Protein AF-A0A090HW85-F1 (afdb_monomer_lite)

Structure (mmCIF, N/CA/C/O backbone):
data_AF-A0A090HW85-F1
#
_entry.id   AF-A0A090HW85-F1
#
loop_
_atom_site.group_PDB
_atom_site.id
_atom_site.type_symbol
_atom_site.label_atom_id
_atom_site.label_alt_id
_atom_site.label_comp_id
_atom_site.label_asym_id
_atom_site.label_entity_id
_atom_site.label_seq_id
_atom_site.pdbx_PDB_ins_code
_atom_site.Cartn_x
_atom_site.Cartn_y
_atom_site.Cartn_z
_atom_site.occupancy
_atom_site.B_iso_or_equiv
_atom_site.auth_seq_id
_atom_site.auth_comp_id
_atom_site.auth_asym_id
_atom_site.auth_atom_id
_atom_site.pdbx_PDB_model_num
ATOM 1 N N . MET A 1 1 ? -65.182 -4.606 -2.027 1.00 46.03 1 MET A N 1
ATOM 2 C CA . MET A 1 1 ? -63.987 -3.848 -1.586 1.00 46.03 1 MET A CA 1
ATOM 3 C C . MET A 1 1 ? -62.752 -4.692 -1.851 1.00 46.03 1 MET A C 1
ATOM 5 O O . MET A 1 1 ? -62.601 -5.762 -1.275 1.00 46.03 1 MET A O 1
ATOM 9 N N . ASN A 1 2 ? -61.968 -4.262 -2.838 1.00 41.69 2 ASN A N 1
ATOM 10 C CA . ASN A 1 2 ? -61.019 -5.075 -3.596 1.00 41.69 2 ASN A CA 1
ATOM 11 C C . ASN A 1 2 ? -59.760 -5.447 -2.801 1.00 41.69 2 ASN A C 1
ATOM 13 O O . ASN A 1 2 ? -58.923 -4.592 -2.515 1.00 41.69 2 ASN A O 1
ATOM 17 N N . LYS A 1 3 ? -59.580 -6.754 -2.561 1.00 43.16 3 LYS A N 1
ATOM 18 C CA . LYS A 1 3 ? -58.347 -7.381 -2.037 1.00 43.16 3 LYS A CA 1
ATOM 19 C C . LYS A 1 3 ? -57.102 -7.122 -2.905 1.00 43.16 3 LYS A C 1
ATOM 21 O O . LYS A 1 3 ? -55.990 -7.359 -2.454 1.00 43.16 3 LYS A O 1
ATOM 26 N N . TYR A 1 4 ? -57.277 -6.582 -4.109 1.00 48.94 4 TYR A N 1
ATOM 27 C CA . TYR A 1 4 ? -56.202 -6.312 -5.063 1.00 48.94 4 TYR A CA 1
ATOM 28 C C . TYR A 1 4 ? -55.457 -4.988 -4.832 1.00 48.94 4 TYR A C 1
ATOM 30 O O . TYR A 1 4 ? -54.348 -4.832 -5.326 1.00 48.94 4 TYR A O 1
ATOM 38 N N . VAL A 1 5 ? -55.996 -4.053 -4.037 1.00 45.88 5 VAL A N 1
ATOM 39 C CA . VAL A 1 5 ? -55.328 -2.752 -3.797 1.00 45.88 5 VAL A CA 1
ATOM 40 C C . VAL A 1 5 ? -54.184 -2.864 -2.774 1.00 45.88 5 VAL A C 1
ATOM 42 O O . VAL A 1 5 ? -53.262 -2.058 -2.789 1.00 45.88 5 VAL A O 1
ATOM 45 N N . ARG A 1 6 ? -54.172 -3.899 -1.920 1.00 44.41 6 ARG A N 1
ATOM 46 C CA . ARG A 1 6 ? -53.092 -4.108 -0.931 1.00 44.41 6 ARG A CA 1
ATOM 47 C C . ARG A 1 6 ? -51.854 -4.827 -1.476 1.00 44.41 6 ARG A C 1
ATOM 49 O O . ARG A 1 6 ? -50.808 -4.764 -0.840 1.00 44.41 6 ARG A O 1
ATOM 56 N N . ILE A 1 7 ? -51.953 -5.473 -2.638 1.00 47.09 7 ILE A N 1
ATOM 57 C CA . ILE A 1 7 ? -50.837 -6.223 -3.239 1.00 47.09 7 ILE A CA 1
ATOM 58 C C . ILE A 1 7 ? -49.960 -5.309 -4.113 1.00 47.09 7 ILE A C 1
ATOM 60 O O . ILE A 1 7 ? -48.776 -5.573 -4.289 1.00 47.09 7 ILE A O 1
ATOM 64 N N . LEU A 1 8 ? -50.488 -4.173 -4.587 1.00 41.97 8 LEU A N 1
ATOM 65 C CA . LEU A 1 8 ? -49.703 -3.232 -5.395 1.00 41.97 8 LEU A CA 1
ATOM 66 C C . LEU A 1 8 ? -48.737 -2.358 -4.573 1.00 41.97 8 LEU A C 1
ATOM 68 O O . LEU A 1 8 ? -47.772 -1.844 -5.125 1.00 41.97 8 LEU A O 1
ATOM 72 N N . LEU A 1 9 ? -48.958 -2.204 -3.261 1.00 42.06 9 LEU A N 1
ATOM 73 C CA . LEU A 1 9 ? -48.083 -1.395 -2.399 1.00 42.06 9 LEU A CA 1
ATOM 74 C C . LEU A 1 9 ? -46.886 -2.180 -1.835 1.00 42.06 9 LEU A C 1
ATOM 76 O O . LEU A 1 9 ? -45.947 -1.584 -1.321 1.00 42.06 9 LEU A O 1
ATOM 80 N N . SER A 1 10 ? -46.906 -3.512 -1.931 1.00 41.62 10 SER A N 1
ATOM 81 C CA . SER A 1 10 ? -45.851 -4.388 -1.400 1.00 41.62 10 SER A CA 1
ATOM 82 C C . SER A 1 10 ? -44.761 -4.723 -2.425 1.00 41.62 10 SER A C 1
ATOM 84 O O . SER A 1 10 ? -43.694 -5.179 -2.033 1.00 41.62 10 SER A O 1
ATOM 86 N N . PHE A 1 11 ? -44.979 -4.445 -3.715 1.00 38.44 11 PHE A N 1
ATOM 87 C CA . PHE A 1 11 ? -43.969 -4.661 -4.761 1.00 38.44 11 PHE A CA 1
ATOM 88 C C . PHE A 1 11 ? -43.069 -3.447 -5.034 1.00 38.44 11 PHE A C 1
ATOM 90 O O . PHE A 1 11 ? -42.016 -3.604 -5.639 1.00 38.44 11 PHE A O 1
ATOM 97 N N . VAL A 1 12 ? -43.427 -2.250 -4.554 1.00 42.62 12 VAL A N 1
ATOM 98 C CA . VAL A 1 12 ? -42.608 -1.033 -4.748 1.00 42.62 12 VAL A CA 1
ATOM 99 C C . VAL A 1 12 ? -41.553 -0.854 -3.643 1.00 42.62 12 VAL A C 1
ATOM 101 O O . VAL A 1 12 ? -40.601 -0.104 -3.815 1.00 42.62 12 VAL A O 1
ATOM 104 N N . VAL A 1 13 ? -41.650 -1.592 -2.532 1.00 45.84 13 VAL A N 1
ATOM 105 C CA . VAL A 1 13 ? -40.656 -1.537 -1.438 1.00 45.84 13 VAL A CA 1
ATOM 106 C C . VAL A 1 13 ? -39.530 -2.571 -1.614 1.00 45.84 13 VAL A C 1
ATOM 108 O O . VAL A 1 13 ? -38.493 -2.470 -0.968 1.00 45.84 13 VAL A O 1
ATOM 111 N N . LEU A 1 14 ? -39.669 -3.529 -2.537 1.00 37.88 14 LEU A N 1
ATOM 112 C CA . LEU A 1 14 ? -38.695 -4.610 -2.748 1.00 37.88 14 LEU A CA 1
ATOM 113 C C . LEU A 1 14 ? -37.804 -4.401 -3.988 1.00 37.88 14 LEU A C 1
ATOM 115 O O . LEU A 1 14 ? -37.456 -5.359 -4.670 1.00 37.88 14 LEU A O 1
ATOM 119 N N . LEU A 1 15 ? -37.465 -3.150 -4.312 1.00 43.91 15 LEU A N 1
ATOM 120 C CA . LEU A 1 15 ? -36.643 -2.816 -5.488 1.00 43.91 15 LEU A CA 1
ATOM 121 C C . LEU A 1 15 ? -35.502 -1.820 -5.210 1.00 43.91 15 LEU A C 1
ATOM 123 O O . LEU A 1 15 ? -34.896 -1.325 -6.151 1.00 43.91 15 LEU A O 1
ATOM 127 N N . VAL A 1 16 ? -35.151 -1.557 -3.941 1.00 47.34 16 VAL A N 1
ATOM 128 C CA . VAL A 1 16 ? -34.037 -0.639 -3.586 1.00 47.34 16 VAL A CA 1
ATOM 129 C C . VAL A 1 16 ? -32.982 -1.284 -2.677 1.00 47.34 16 VAL A C 1
ATOM 131 O O . VAL A 1 16 ? -32.270 -0.603 -1.955 1.00 47.34 16 VAL A O 1
ATOM 134 N N . LEU A 1 17 ? -32.848 -2.609 -2.702 1.00 44.12 17 LEU A N 1
ATOM 135 C CA . LEU A 1 17 ? -31.721 -3.304 -2.064 1.00 44.12 17 LEU A CA 1
ATOM 136 C C . LEU A 1 17 ? -31.232 -4.448 -2.950 1.00 44.12 17 LEU A C 1
ATOM 138 O O . LEU A 1 17 ? -30.979 -5.553 -2.481 1.00 44.12 17 LEU A O 1
ATOM 142 N N . LEU A 1 18 ? -31.091 -4.194 -4.252 1.00 41.19 18 LEU A N 1
ATOM 143 C CA . LEU A 1 18 ? -30.027 -4.899 -4.950 1.00 41.19 18 LEU A CA 1
ATOM 144 C C . LEU A 1 18 ? -28.742 -4.357 -4.316 1.00 41.19 18 LEU A C 1
ATOM 146 O O . LEU A 1 18 ? -28.517 -3.147 -4.428 1.00 41.19 18 LEU A O 1
ATOM 150 N N . PRO A 1 19 ? -27.921 -5.163 -3.611 1.00 42.50 19 PRO A N 1
ATOM 151 C CA . PRO A 1 19 ? -26.539 -4.770 -3.453 1.00 42.50 19 PRO A CA 1
ATOM 152 C C . PRO A 1 19 ? -26.067 -4.559 -4.884 1.00 42.50 19 PRO A C 1
ATOM 154 O O . PRO A 1 19 ? -26.042 -5.499 -5.680 1.00 42.50 19 PRO A O 1
ATOM 157 N N . ASN A 1 20 ? -25.792 -3.307 -5.248 1.00 39.78 20 ASN A N 1
ATOM 158 C CA . ASN A 1 20 ? -24.888 -3.072 -6.346 1.00 39.78 20 ASN A CA 1
ATOM 159 C C . ASN A 1 20 ? -23.6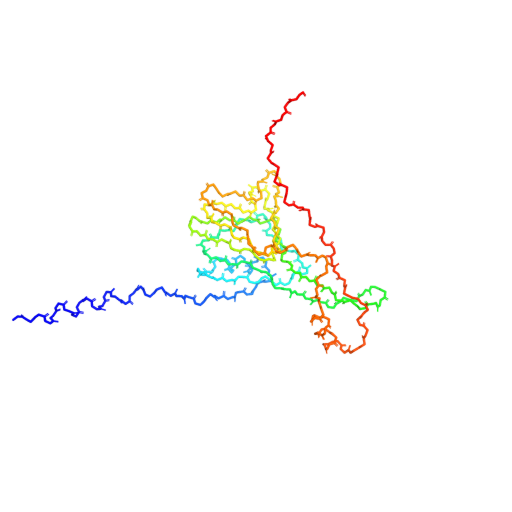49 -3.856 -5.926 1.00 39.78 20 ASN A C 1
ATOM 161 O O . ASN A 1 20 ? -22.878 -3.402 -5.084 1.00 39.78 20 ASN A O 1
ATOM 165 N N . ALA A 1 21 ? -23.478 -5.054 -6.482 1.00 45.94 21 ALA A N 1
ATOM 166 C CA . ALA A 1 21 ? -22.161 -5.529 -6.819 1.00 45.94 21 ALA A CA 1
ATOM 167 C C . ALA A 1 21 ? -21.653 -4.474 -7.802 1.00 45.94 21 ALA A C 1
ATOM 169 O O . ALA A 1 21 ? -21.791 -4.608 -9.017 1.00 45.94 21 ALA A O 1
ATOM 170 N N . ALA A 1 22 ? -21.232 -3.331 -7.252 1.00 54.69 22 ALA A N 1
ATOM 171 C CA . ALA A 1 22 ? -20.434 -2.370 -7.958 1.00 54.69 22 ALA A CA 1
ATOM 172 C C . ALA A 1 22 ? -19.303 -3.225 -8.507 1.00 54.69 22 ALA A C 1
ATOM 174 O O . ALA A 1 22 ? -18.638 -3.935 -7.751 1.00 54.69 22 ALA A O 1
ATOM 175 N N . ASN A 1 23 ? -19.209 -3.297 -9.833 1.00 63.72 23 ASN A N 1
ATOM 176 C CA . ASN A 1 23 ? -18.064 -3.938 -10.445 1.00 63.72 23 ASN A CA 1
ATOM 177 C C . ASN A 1 23 ? -16.854 -3.213 -9.871 1.00 63.72 23 ASN A C 1
ATOM 179 O O . ASN A 1 23 ? -16.714 -2.017 -10.122 1.00 63.72 23 ASN A O 1
ATOM 183 N N . ALA A 1 24 ? -16.073 -3.919 -9.055 1.00 82.62 24 ALA A N 1
ATOM 184 C CA . ALA A 1 24 ? -14.865 -3.391 -8.453 1.00 82.62 24 ALA A CA 1
ATOM 185 C C . ALA A 1 24 ? -14.026 -2.747 -9.557 1.00 82.62 24 ALA A C 1
ATOM 187 O O . ALA A 1 24 ? -13.612 -3.422 -10.508 1.00 82.62 24 ALA A O 1
ATOM 188 N N . ALA A 1 25 ? -13.846 -1.434 -9.474 1.00 92.06 25 ALA A N 1
ATOM 189 C CA . ALA A 1 25 ? -13.042 -0.701 -10.429 1.00 92.06 25 ALA A CA 1
ATOM 190 C C . ALA A 1 25 ? -11.560 -0.929 -10.123 1.00 92.06 25 ALA A C 1
ATOM 192 O O . ALA A 1 25 ? -11.164 -1.139 -8.975 1.00 92.06 25 ALA A O 1
ATOM 193 N N . ILE A 1 26 ? -10.734 -0.880 -11.168 1.00 95.12 26 ILE A N 1
ATOM 194 C CA . ILE A 1 26 ? -9.279 -0.858 -11.029 1.00 95.12 26 ILE A CA 1
ATOM 195 C C . ILE A 1 26 ? -8.804 0.545 -11.398 1.00 95.12 26 ILE A C 1
ATOM 197 O O . ILE A 1 26 ? -8.980 0.983 -12.535 1.00 95.12 26 ILE A O 1
ATOM 201 N N . TYR A 1 27 ? -8.204 1.233 -10.432 1.00 95.88 27 TYR A N 1
ATOM 202 C CA . TYR A 1 27 ? -7.565 2.531 -10.607 1.00 95.88 27 TYR A CA 1
ATOM 203 C C . TYR A 1 27 ? -6.066 2.336 -10.755 1.00 95.88 27 TYR A C 1
ATOM 205 O O . TYR A 1 27 ? -5.432 1.710 -9.912 1.00 95.88 27 TYR A O 1
ATOM 213 N N . GLU A 1 28 ? -5.496 2.891 -11.813 1.00 97.12 28 GLU A N 1
ATOM 214 C CA . GLU A 1 28 ? -4.052 2.914 -12.024 1.00 97.12 28 GLU A CA 1
ATOM 215 C C . GLU A 1 28 ? -3.492 4.221 -11.447 1.00 97.12 28 GLU A C 1
ATOM 217 O O . GLU A 1 28 ? -3.987 5.299 -11.783 1.00 97.12 28 GLU A O 1
ATOM 222 N N . ALA A 1 29 ? -2.487 4.138 -10.573 1.00 97.00 29 ALA A N 1
ATOM 223 C CA . ALA A 1 29 ? -1.904 5.304 -9.905 1.00 97.00 29 ALA A CA 1
ATOM 224 C C . ALA A 1 29 ? -0.375 5.213 -9.844 1.00 97.00 29 ALA A C 1
ATOM 226 O O . ALA A 1 29 ? 0.186 4.210 -9.411 1.00 97.00 29 ALA A O 1
ATOM 227 N N . SER A 1 30 ? 0.320 6.269 -10.256 1.00 95.44 30 SER A N 1
ATOM 228 C CA . SER A 1 30 ? 1.786 6.306 -10.370 1.00 95.44 30 SER A CA 1
ATOM 229 C C . SER A 1 30 ? 2.454 7.283 -9.395 1.00 95.44 30 SER A C 1
ATOM 231 O O . SER A 1 30 ? 3.620 7.097 -9.023 1.00 95.44 30 SER A O 1
ATOM 233 N N . SER A 1 31 ? 1.709 8.296 -8.940 1.00 97.19 31 SER A N 1
ATOM 234 C CA . SER A 1 31 ? 2.168 9.325 -8.002 1.00 97.19 31 SER A CA 1
ATOM 235 C C . SER A 1 31 ? 1.468 9.245 -6.643 1.00 97.19 31 SER A C 1
ATOM 237 O O . SER A 1 31 ? 0.413 8.634 -6.492 1.00 97.19 31 SER A O 1
ATOM 239 N N . THR A 1 32 ? 2.044 9.892 -5.629 1.00 97.56 32 THR A N 1
ATOM 240 C CA . THR A 1 32 ? 1.460 9.955 -4.279 1.00 97.56 32 THR A CA 1
ATOM 241 C C . THR A 1 32 ? 0.085 10.611 -4.267 1.00 97.56 32 THR A C 1
ATOM 243 O O . THR A 1 32 ? -0.783 10.177 -3.514 1.00 97.56 32 THR A O 1
ATOM 246 N N . ASP A 1 33 ? -0.120 11.632 -5.097 1.00 97.19 33 ASP A N 1
ATOM 247 C CA . ASP A 1 33 ? -1.380 12.374 -5.160 1.00 97.19 33 ASP A CA 1
ATOM 248 C C . ASP A 1 33 ? -2.459 11.561 -5.875 1.00 97.19 33 ASP A C 1
ATOM 250 O O . ASP A 1 33 ? -3.593 11.512 -5.407 1.00 97.19 33 ASP A O 1
ATOM 254 N N . GLU A 1 34 ? -2.096 10.837 -6.939 1.00 97.81 34 GLU A N 1
ATOM 255 C CA . GLU A 1 34 ? -2.995 9.881 -7.595 1.00 97.81 34 GLU A CA 1
ATOM 256 C C . GLU A 1 34 ? -3.396 8.747 -6.650 1.00 97.81 34 GLU A C 1
ATOM 258 O O . GLU A 1 34 ? -4.568 8.385 -6.600 1.00 97.81 34 GLU A O 1
ATOM 263 N N . ILE A 1 35 ? -2.453 8.214 -5.863 1.00 98.12 35 ILE A N 1
ATOM 264 C CA . ILE A 1 35 ? -2.745 7.163 -4.879 1.00 98.12 35 ILE A CA 1
ATOM 265 C C . ILE A 1 35 ? -3.706 7.690 -3.807 1.00 98.12 35 ILE A C 1
ATOM 267 O O . ILE A 1 35 ? -4.711 7.041 -3.523 1.00 98.12 35 ILE A O 1
ATOM 271 N N . LYS A 1 36 ? -3.438 8.873 -3.232 1.00 97.62 36 LYS A N 1
ATOM 272 C CA . LYS A 1 36 ? -4.328 9.502 -2.239 1.00 97.62 36 LYS A CA 1
ATOM 273 C C . LYS A 1 36 ? -5.726 9.716 -2.815 1.00 97.62 36 LYS A C 1
ATOM 275 O O . LYS A 1 36 ? -6.701 9.258 -2.228 1.00 97.62 36 LYS A O 1
ATOM 280 N N . ALA A 1 37 ? -5.811 10.330 -3.994 1.00 96.81 37 ALA A N 1
ATOM 281 C CA . ALA A 1 37 ? -7.080 10.596 -4.656 1.00 96.81 37 ALA A CA 1
ATOM 282 C C . ALA A 1 37 ? -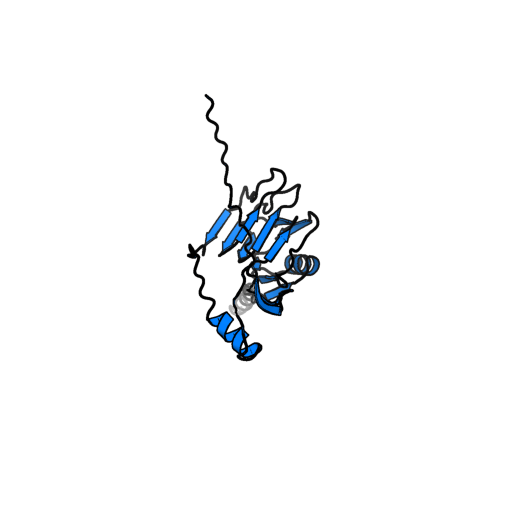7.840 9.303 -4.993 1.00 96.81 37 ALA A C 1
ATOM 284 O O . ALA A 1 37 ? -9.060 9.259 -4.843 1.00 96.81 37 ALA A O 1
ATOM 285 N N . ALA A 1 38 ? -7.151 8.242 -5.419 1.00 97.31 38 ALA A N 1
ATOM 286 C CA . ALA A 1 38 ? -7.779 6.952 -5.691 1.00 97.31 38 ALA A CA 1
ATOM 287 C C . ALA A 1 38 ? -8.359 6.323 -4.415 1.00 97.31 38 ALA A C 1
ATOM 289 O O . ALA A 1 38 ? -9.483 5.832 -4.446 1.00 97.31 38 ALA A O 1
ATOM 290 N N . ILE A 1 39 ? -7.645 6.394 -3.284 1.00 97.31 39 ILE A N 1
ATOM 291 C CA . ILE A 1 39 ? -8.140 5.896 -1.988 1.00 97.31 39 ILE A CA 1
ATOM 292 C C . ILE A 1 39 ? -9.354 6.704 -1.515 1.00 97.31 39 ILE A C 1
ATOM 294 O O . ILE A 1 39 ? -10.346 6.124 -1.076 1.00 97.31 39 ILE A O 1
ATOM 298 N N . GLU A 1 40 ? -9.296 8.032 -1.625 1.00 95.69 40 GLU A N 1
ATOM 299 C CA . GLU A 1 40 ? -10.375 8.929 -1.194 1.00 95.69 40 GLU A CA 1
ATOM 300 C C . GLU A 1 40 ? -11.666 8.733 -2.000 1.00 95.69 40 GLU A C 1
ATOM 302 O O . GLU A 1 40 ? -12.762 8.796 -1.440 1.00 95.69 40 GLU A O 1
ATOM 307 N N . ASN A 1 41 ? -11.545 8.479 -3.307 1.00 94.88 41 ASN A N 1
ATOM 308 C CA . ASN A 1 41 ? -12.687 8.351 -4.216 1.00 94.88 41 ASN A CA 1
ATOM 309 C C . ASN A 1 41 ? -13.171 6.903 -4.417 1.00 94.88 41 ASN A C 1
ATOM 311 O O . ASN A 1 41 ? -14.180 6.691 -5.099 1.00 94.88 41 ASN A O 1
ATOM 315 N N . ALA A 1 42 ? -12.481 5.921 -3.832 1.00 95.19 42 ALA A N 1
ATOM 316 C CA . ALA A 1 42 ? -12.812 4.510 -3.968 1.00 95.19 42 ALA A CA 1
ATOM 317 C C . ALA A 1 42 ? -14.234 4.183 -3.475 1.00 95.19 42 ALA A C 1
ATOM 319 O O . ALA A 1 42 ? -14.785 4.788 -2.545 1.00 95.19 42 ALA A O 1
ATOM 320 N N . GLN A 1 43 ? -14.822 3.169 -4.093 1.00 95.62 43 GLN A N 1
ATOM 321 C CA . GLN A 1 43 ? -16.000 2.450 -3.631 1.00 95.62 43 GLN A CA 1
ATOM 322 C C . GLN A 1 43 ? -15.590 1.139 -2.950 1.00 95.62 43 GLN A C 1
ATOM 324 O O . GLN A 1 43 ? -14.453 0.678 -3.050 1.00 95.62 43 GLN A O 1
ATOM 329 N N . ASP A 1 44 ? -16.522 0.539 -2.205 1.00 95.75 44 ASP A N 1
ATOM 330 C CA . ASP A 1 44 ? -16.277 -0.770 -1.598 1.00 95.75 44 ASP A CA 1
ATOM 331 C C . ASP A 1 44 ? -16.050 -1.820 -2.706 1.00 95.75 44 ASP A C 1
ATOM 333 O O . ASP A 1 44 ? -16.885 -1.993 -3.592 1.00 95.75 44 ASP A O 1
ATOM 337 N N . GLY A 1 45 ? -14.932 -2.539 -2.613 1.00 94.94 45 GLY A N 1
ATOM 338 C CA . GLY A 1 45 ? -14.479 -3.559 -3.557 1.00 94.94 45 GLY A CA 1
ATOM 339 C C . GLY A 1 45 ? -13.368 -3.093 -4.500 1.00 94.94 45 GLY A C 1
ATOM 340 O O . GLY A 1 45 ? -12.715 -3.941 -5.104 1.00 94.94 45 GLY A O 1
ATOM 341 N N . ASP A 1 46 ? -13.120 -1.788 -4.612 1.00 97.25 46 ASP A N 1
ATOM 342 C CA . ASP A 1 46 ? -12.196 -1.252 -5.610 1.00 97.25 46 ASP A CA 1
ATOM 343 C C . ASP A 1 46 ? -10.731 -1.634 -5.361 1.00 97.25 46 ASP A C 1
ATOM 345 O O . ASP A 1 46 ? -10.287 -1.897 -4.239 1.00 97.25 46 ASP A O 1
ATOM 349 N N . THR A 1 47 ? -9.964 -1.656 -6.450 1.00 97.81 47 THR A N 1
ATOM 350 C CA . THR A 1 47 ? -8.533 -1.957 -6.458 1.00 97.81 47 THR A CA 1
ATOM 351 C C . THR A 1 47 ? -7.738 -0.768 -6.972 1.00 97.81 47 THR A C 1
ATOM 353 O O . THR A 1 47 ? -8.057 -0.182 -8.001 1.00 97.81 47 THR A O 1
ATOM 356 N N . ILE A 1 48 ? -6.650 -0.453 -6.287 1.00 98.19 48 ILE A N 1
ATOM 357 C CA . ILE A 1 48 ? -5.686 0.573 -6.657 1.00 98.19 48 ILE A CA 1
ATOM 358 C C . ILE A 1 48 ? -4.405 -0.152 -7.039 1.00 98.19 48 ILE A C 1
ATOM 360 O O . ILE A 1 48 ? -3.749 -0.766 -6.199 1.00 98.19 48 ILE A O 1
ATOM 364 N N . ASN A 1 49 ? -4.081 -0.116 -8.323 1.00 97.81 49 ASN A N 1
ATOM 365 C CA . ASN A 1 49 ? -2.888 -0.710 -8.889 1.00 97.81 49 ASN A CA 1
ATOM 366 C C . ASN A 1 49 ? -1.802 0.358 -9.012 1.00 97.81 49 ASN A C 1
ATOM 368 O O . ASN A 1 49 ? -1.943 1.339 -9.746 1.00 97.81 49 ASN A O 1
ATOM 372 N N . ILE A 1 50 ? -0.732 0.190 -8.246 1.00 97.88 50 ILE A N 1
ATOM 373 C CA . ILE A 1 50 ? 0.366 1.142 -8.203 1.00 97.88 50 ILE A CA 1
ATOM 374 C C . ILE A 1 50 ? 1.323 0.865 -9.360 1.00 97.88 50 ILE A C 1
ATOM 376 O O . ILE A 1 50 ? 1.763 -0.265 -9.563 1.00 97.88 50 ILE A O 1
ATOM 380 N N . ARG A 1 51 ? 1.676 1.930 -10.080 1.00 96.31 51 ARG A N 1
ATOM 381 C CA . ARG A 1 51 ? 2.592 1.934 -11.223 1.00 96.31 51 ARG A CA 1
ATOM 382 C C . ARG A 1 51 ? 3.886 2.692 -10.940 1.00 96.31 51 ARG A C 1
ATOM 384 O O . ARG A 1 51 ? 4.017 3.420 -9.948 1.00 96.31 51 ARG A O 1
ATOM 391 N N . GLY A 1 52 ? 4.857 2.535 -11.834 1.00 93.19 52 GLY A N 1
ATOM 392 C CA . GLY A 1 52 ? 6.152 3.213 -11.761 1.00 93.19 52 GLY A CA 1
ATOM 393 C C . GLY A 1 52 ? 6.979 2.716 -10.578 1.00 93.19 52 GLY A C 1
ATOM 394 O O . GLY A 1 52 ? 7.442 3.506 -9.753 1.00 93.19 52 GLY A O 1
ATOM 395 N N . LEU A 1 53 ? 7.114 1.399 -10.441 1.00 90.94 53 LEU A N 1
ATOM 396 C CA . LEU A 1 53 ? 7.683 0.726 -9.263 1.00 90.94 53 LEU A CA 1
ATOM 397 C C . LEU A 1 53 ? 9.195 0.973 -9.076 1.00 90.94 53 LEU A C 1
ATOM 399 O O . LEU A 1 53 ? 9.756 0.765 -7.990 1.00 90.94 53 LEU A O 1
ATOM 403 N N . ASN A 1 54 ? 9.856 1.476 -10.120 1.00 86.12 54 ASN A N 1
ATOM 404 C CA . ASN A 1 54 ? 11.276 1.822 -10.114 1.00 86.12 54 ASN A CA 1
ATOM 405 C C . ASN A 1 54 ? 11.642 2.888 -9.061 1.00 86.12 54 ASN A C 1
ATOM 407 O O . ASN A 1 54 ? 12.759 2.879 -8.532 1.00 86.12 54 ASN A O 1
ATOM 411 N N . THR A 1 55 ? 10.679 3.723 -8.659 1.00 88.50 55 THR A N 1
ATOM 412 C CA . THR A 1 55 ? 10.887 4.844 -7.736 1.00 88.50 55 THR A CA 1
ATOM 413 C C . THR A 1 55 ? 9.990 4.717 -6.499 1.00 88.50 55 THR A C 1
ATOM 415 O O . THR A 1 55 ? 8.770 4.585 -6.65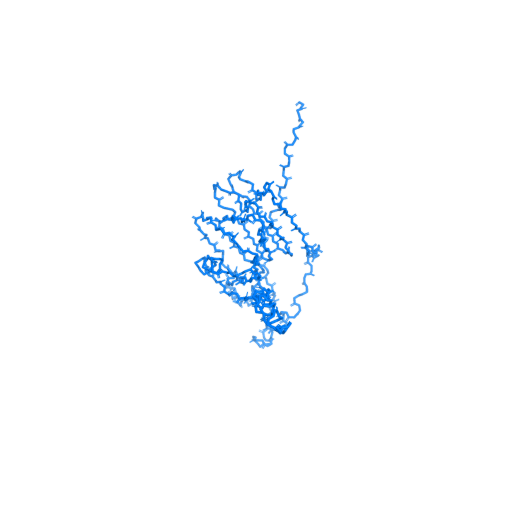3 1.00 88.50 55 THR A O 1
ATOM 418 N N . PRO A 1 56 ? 10.545 4.774 -5.269 1.00 92.44 56 PRO A N 1
ATOM 419 C CA . PRO A 1 56 ? 9.748 4.867 -4.045 1.00 92.44 56 PRO A CA 1
ATOM 420 C C . PRO A 1 56 ? 8.848 6.108 -4.042 1.00 92.44 56 PRO A C 1
ATOM 422 O O . PRO A 1 56 ? 9.254 7.171 -4.509 1.00 92.44 56 PRO A O 1
ATOM 425 N N . LYS A 1 57 ? 7.641 5.979 -3.491 1.00 96.44 57 LYS A N 1
ATOM 426 C CA . LYS A 1 57 ? 6.665 7.067 -3.369 1.00 96.44 57 LYS A CA 1
ATOM 427 C C . LYS A 1 57 ? 6.692 7.588 -1.934 1.00 96.44 57 LYS A C 1
ATOM 429 O O . LYS A 1 57 ? 6.365 6.839 -1.018 1.00 96.44 57 LYS A O 1
ATOM 434 N N . ASP A 1 58 ? 7.109 8.836 -1.734 1.00 96.6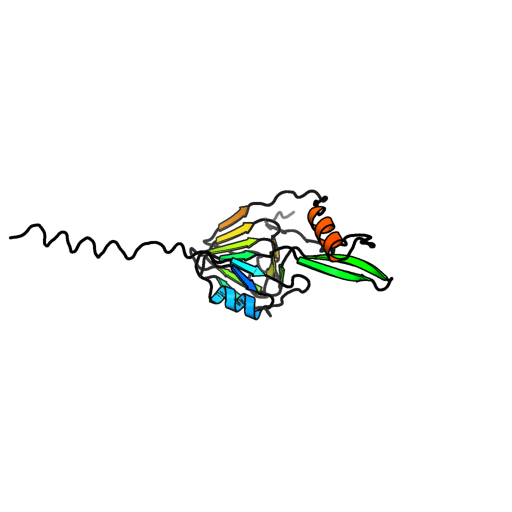2 58 ASP A N 1
ATOM 435 C CA . ASP A 1 58 ? 7.223 9.458 -0.408 1.00 96.62 58 ASP A CA 1
ATOM 436 C C . ASP A 1 58 ? 6.021 10.358 -0.116 1.00 96.62 58 ASP A C 1
ATOM 438 O O . ASP A 1 58 ? 5.798 11.357 -0.795 1.00 96.62 58 ASP A O 1
ATOM 442 N N . PHE A 1 59 ? 5.252 10.007 0.910 1.00 96.88 59 PHE A N 1
ATOM 443 C CA . PHE A 1 59 ? 4.012 10.689 1.264 1.00 96.88 59 PHE A CA 1
ATOM 444 C C . PHE A 1 59 ? 4.201 11.841 2.258 1.00 96.88 59 PHE A C 1
ATOM 446 O O . PHE A 1 59 ? 3.215 12.508 2.582 1.00 96.88 59 PHE A O 1
ATOM 453 N N . GLY A 1 60 ? 5.425 12.095 2.736 1.00 94.56 60 GLY A N 1
ATOM 454 C CA . GLY A 1 60 ? 5.715 13.227 3.618 1.00 94.56 60 GLY A CA 1
ATOM 455 C C . GLY A 1 60 ? 5.053 13.131 4.997 1.00 94.56 60 GLY A C 1
ATOM 456 O O . GLY A 1 60 ? 4.550 14.131 5.501 1.00 94.56 60 GLY A O 1
ATOM 457 N N . ASN A 1 61 ? 5.044 11.940 5.604 1.00 93.38 61 ASN A N 1
ATOM 458 C CA . ASN A 1 61 ? 4.382 11.629 6.881 1.00 93.38 61 ASN A CA 1
ATOM 459 C C . ASN A 1 61 ? 2.848 11.782 6.838 1.00 93.38 61 ASN A C 1
ATOM 461 O O . ASN A 1 61 ? 2.230 12.182 7.825 1.00 93.38 61 ASN A O 1
ATOM 465 N N . ALA A 1 62 ? 2.222 11.462 5.701 1.00 95.25 62 ALA A N 1
ATOM 466 C CA . ALA A 1 62 ? 0.768 11.518 5.573 1.00 95.25 62 ALA A CA 1
ATOM 467 C C . ALA A 1 62 ? 0.073 10.382 6.338 1.00 95.25 62 ALA A C 1
ATOM 469 O O . ALA A 1 62 ? 0.553 9.248 6.377 1.00 95.25 62 ALA A O 1
ATOM 470 N N . VAL A 1 63 ? -1.114 10.686 6.858 1.00 97.38 63 VAL A N 1
ATOM 471 C CA . VAL A 1 63 ? -2.085 9.697 7.332 1.00 97.38 63 VAL A CA 1
ATOM 472 C C . VAL A 1 63 ? -3.214 9.635 6.310 1.00 97.38 63 VAL A C 1
ATOM 474 O O . VAL A 1 63 ? -3.804 10.665 5.990 1.00 97.38 63 VAL A O 1
ATOM 477 N N . ILE A 1 64 ? -3.488 8.446 5.780 1.00 97.94 64 ILE A N 1
ATOM 478 C CA . ILE A 1 64 ? -4.530 8.210 4.780 1.00 97.94 64 ILE A CA 1
ATOM 479 C C . ILE A 1 64 ? -5.647 7.392 5.422 1.00 97.94 64 ILE A C 1
ATOM 481 O O . ILE A 1 64 ? -5.427 6.255 5.842 1.00 97.94 64 ILE A O 1
ATOM 485 N N . SER A 1 65 ? -6.851 7.956 5.472 1.00 97.81 65 SER A N 1
ATOM 486 C CA . SER A 1 65 ? -8.024 7.263 6.001 1.00 97.81 65 SER A CA 1
ATOM 487 C C . SER A 1 65 ? -8.608 6.297 4.967 1.00 97.81 65 SER A C 1
ATOM 489 O O . SER A 1 65 ? -9.004 6.690 3.871 1.00 97.81 65 SER A O 1
ATOM 491 N N . VAL A 1 66 ? -8.719 5.026 5.341 1.00 98.06 66 VAL A N 1
ATOM 492 C CA . VAL A 1 66 ? -9.320 3.949 4.550 1.00 98.06 66 VAL A CA 1
ATOM 493 C C . VAL A 1 66 ? -10.736 3.704 5.068 1.00 98.06 66 VAL A C 1
ATOM 495 O O . VAL A 1 66 ? -10.960 3.004 6.055 1.00 98.06 66 VAL A O 1
ATOM 498 N N . SER A 1 67 ? -11.711 4.318 4.397 1.00 97.31 67 SER A N 1
ATOM 499 C CA . SER A 1 67 ? -13.137 4.246 4.760 1.00 97.31 67 SER A CA 1
ATOM 500 C C . SER A 1 67 ? -13.935 3.227 3.936 1.00 97.31 67 SER A C 1
ATOM 502 O O . SER A 1 67 ? -15.161 3.144 4.060 1.00 97.31 67 SER A O 1
ATOM 504 N N . LYS A 1 68 ? -13.251 2.449 3.092 1.00 97.19 68 LYS A N 1
ATOM 505 C CA . LYS A 1 68 ? -13.826 1.464 2.171 1.00 97.19 68 LYS A CA 1
ATOM 506 C C . LYS A 1 68 ? -13.104 0.133 2.292 1.00 97.19 68 LYS A C 1
ATOM 508 O O . LYS A 1 68 ? -11.957 0.083 2.722 1.00 97.19 68 LYS A O 1
ATOM 513 N N . ASN A 1 69 ? -13.779 -0.933 1.885 1.00 97.56 69 ASN A N 1
ATOM 514 C CA . ASN A 1 69 ? -13.126 -2.199 1.590 1.00 97.56 69 ASN A CA 1
ATOM 515 C C . ASN A 1 69 ? -12.366 -2.029 0.276 1.00 97.56 69 ASN A C 1
ATOM 517 O O . ASN A 1 69 ? -13.014 -1.891 -0.755 1.00 97.56 69 ASN A O 1
ATOM 521 N N . LEU A 1 70 ? -11.038 -1.992 0.294 1.00 96.69 70 LEU A N 1
ATOM 522 C CA . LEU A 1 70 ? -10.258 -1.755 -0.923 1.00 96.69 70 LEU A CA 1
ATOM 523 C C . LEU A 1 70 ? -8.974 -2.575 -0.949 1.00 96.69 70 LEU A C 1
ATOM 525 O O . LEU A 1 70 ? -8.443 -2.962 0.095 1.00 96.69 70 LEU A O 1
ATOM 529 N N . THR A 1 71 ? -8.473 -2.810 -2.156 1.00 97.50 71 THR A N 1
ATOM 530 C CA . THR A 1 71 ? -7.188 -3.471 -2.398 1.00 97.50 71 THR A CA 1
ATOM 531 C C . THR A 1 71 ? -6.177 -2.460 -2.909 1.00 97.50 71 THR A C 1
ATOM 533 O O . THR A 1 71 ? -6.461 -1.740 -3.860 1.00 97.50 71 THR A O 1
ATOM 536 N N . ILE A 1 72 ? -4.983 -2.428 -2.329 1.00 97.94 72 ILE A N 1
ATOM 537 C CA . ILE A 1 72 ? -3.822 -1.749 -2.906 1.00 97.94 72 ILE A CA 1
ATOM 538 C C . ILE A 1 72 ? -2.853 -2.830 -3.356 1.00 97.94 72 ILE A C 1
ATOM 540 O O . ILE A 1 72 ? -2.422 -3.660 -2.549 1.00 97.94 72 ILE A O 1
ATOM 544 N N . LYS A 1 73 ? -2.509 -2.818 -4.642 1.00 96.06 73 LYS A N 1
ATOM 545 C CA . LYS A 1 73 ? -1.595 -3.794 -5.219 1.00 96.06 73 LYS A CA 1
ATOM 546 C C . LYS A 1 73 ? -0.539 -3.176 -6.121 1.00 96.06 73 LYS A C 1
ATOM 548 O O . LYS A 1 73 ? -0.675 -2.030 -6.542 1.00 96.06 73 LYS A O 1
ATOM 553 N N . ALA A 1 74 ? 0.471 -3.966 -6.455 1.00 94.19 74 ALA A N 1
ATOM 554 C CA . ALA A 1 74 ? 1.363 -3.700 -7.573 1.00 94.19 74 ALA A CA 1
ATOM 555 C C . ALA A 1 74 ? 1.427 -4.920 -8.496 1.00 94.19 74 ALA A C 1
ATOM 557 O O . ALA A 1 74 ? 1.583 -6.051 -8.038 1.00 94.19 74 ALA A O 1
ATOM 558 N N . ASP A 1 75 ? 1.331 -4.681 -9.801 1.00 90.69 75 ASP A N 1
ATOM 559 C CA . ASP A 1 75 ? 1.648 -5.688 -10.810 1.00 90.69 75 ASP A CA 1
ATOM 560 C C . ASP A 1 75 ? 3.104 -5.518 -11.264 1.00 90.69 75 ASP A C 1
ATOM 562 O O . ASP A 1 75 ? 3.589 -4.397 -11.394 1.00 90.69 75 ASP A O 1
ATOM 566 N N . MET A 1 76 ? 3.793 -6.627 -11.546 1.00 84.81 76 MET A N 1
ATOM 567 C CA . MET A 1 76 ? 5.195 -6.621 -11.978 1.00 84.81 76 MET A CA 1
ATOM 568 C C . MET A 1 76 ? 5.438 -5.680 -13.171 1.00 84.81 76 MET A C 1
ATOM 570 O O . MET A 1 76 ? 4.758 -5.762 -14.196 1.00 84.81 76 MET A O 1
ATOM 574 N N . GLU A 1 77 ? 6.470 -4.847 -13.059 1.00 86.12 77 GLU A N 1
ATOM 575 C CA . GLU A 1 77 ? 6.954 -3.951 -14.110 1.00 86.12 77 GLU A CA 1
ATOM 576 C C . GLU A 1 77 ? 8.392 -4.301 -14.499 1.00 86.12 77 GLU A C 1
ATOM 578 O O . GLU A 1 77 ? 9.153 -4.880 -13.719 1.00 86.12 77 GLU A O 1
ATOM 583 N N . TYR A 1 78 ? 8.785 -3.934 -15.716 1.00 79.62 78 TYR A N 1
ATOM 584 C CA . TYR A 1 78 ? 10.145 -4.120 -16.197 1.00 79.62 78 TYR A CA 1
ATOM 585 C C . TYR A 1 78 ? 10.582 -2.970 -17.099 1.00 79.62 78 TYR A C 1
ATOM 587 O O . TYR A 1 78 ? 9.775 -2.416 -17.844 1.00 79.62 78 TYR A O 1
ATOM 595 N N . GLU A 1 79 ? 11.872 -2.635 -17.061 1.00 79.69 79 GLU A N 1
ATOM 596 C CA . GLU A 1 79 ? 12.457 -1.627 -17.948 1.00 79.69 79 GLU A CA 1
ATOM 597 C C . GLU A 1 79 ? 13.840 -2.056 -18.469 1.00 79.69 79 GLU A C 1
ATOM 599 O O . GLU A 1 79 ? 14.604 -2.722 -17.755 1.00 79.69 79 GLU A O 1
ATOM 604 N N . PRO A 1 80 ? 14.185 -1.709 -19.723 1.00 73.94 80 PRO A N 1
ATOM 605 C CA . PRO A 1 80 ? 15.517 -1.949 -20.252 1.00 73.94 80 PRO A CA 1
ATOM 606 C C . PRO A 1 80 ? 16.540 -1.035 -19.566 1.00 73.94 80 PRO A C 1
ATOM 608 O O . PRO A 1 80 ? 16.352 0.176 -19.461 1.00 73.94 80 PRO A O 1
ATOM 611 N N . TYR A 1 81 ? 17.669 -1.610 -19.162 1.00 74.31 81 TYR A N 1
ATOM 612 C CA . TYR A 1 81 ? 18.786 -0.907 -18.542 1.00 74.31 81 TYR A CA 1
ATOM 613 C C . TYR A 1 81 ? 20.065 -1.130 -19.342 1.00 74.31 81 TYR A C 1
ATOM 615 O O . TYR A 1 81 ? 20.511 -2.262 -19.539 1.00 74.31 81 TYR A O 1
ATOM 623 N N . ASN A 1 82 ? 20.683 -0.038 -19.782 1.00 72.44 82 ASN A N 1
ATOM 624 C CA . ASN A 1 82 ? 22.005 -0.076 -20.393 1.00 72.44 82 ASN A CA 1
ATOM 625 C C . ASN A 1 82 ? 23.037 0.233 -19.315 1.00 72.44 82 ASN A C 1
ATOM 627 O O . ASN A 1 82 ? 23.066 1.345 -18.784 1.00 72.44 82 ASN A O 1
ATOM 631 N N . SER A 1 83 ? 23.897 -0.733 -18.997 1.00 72.50 83 SER A N 1
ATOM 632 C CA . SER A 1 83 ? 24.984 -0.454 -18.068 1.00 72.50 83 SER A CA 1
ATOM 633 C C . SER A 1 83 ? 26.013 0.488 -18.692 1.00 72.50 83 SER A C 1
ATOM 635 O O . SER A 1 83 ? 26.183 0.507 -19.917 1.00 72.50 83 SER A O 1
ATOM 637 N N . PRO A 1 84 ? 26.793 1.199 -17.859 1.00 71.06 84 PRO A N 1
ATOM 638 C CA . PRO A 1 84 ? 27.923 2.004 -18.322 1.00 71.06 84 PRO A CA 1
ATOM 639 C C . PRO A 1 84 ? 28.960 1.218 -19.145 1.00 71.06 84 PRO A C 1
ATOM 641 O O . PRO A 1 84 ? 29.756 1.814 -19.862 1.00 71.06 84 PRO A O 1
ATOM 644 N N . TYR A 1 85 ? 28.943 -0.118 -19.065 1.00 75.50 85 TYR A N 1
ATOM 645 C CA . TYR A 1 85 ? 29.845 -1.025 -19.777 1.00 75.50 85 TYR A CA 1
ATOM 646 C C . TYR A 1 85 ? 29.246 -1.589 -21.081 1.00 75.50 85 TYR A C 1
ATOM 648 O O . TYR A 1 85 ? 29.767 -2.562 -21.625 1.00 75.50 85 TYR A O 1
ATOM 656 N N . GLY A 1 86 ? 28.138 -1.022 -21.576 1.00 71.81 86 GLY A N 1
ATOM 657 C CA . GLY A 1 86 ? 27.510 -1.409 -22.847 1.00 71.81 86 GLY A CA 1
ATOM 658 C C . GLY A 1 86 ? 26.732 -2.728 -22.806 1.00 71.81 86 GLY A C 1
ATOM 659 O O . GLY A 1 86 ? 26.372 -3.264 -23.853 1.00 71.81 86 GLY A O 1
ATOM 660 N N . GLN A 1 87 ? 26.472 -3.270 -21.614 1.00 71.19 87 GLN A N 1
ATOM 661 C CA . GLN A 1 87 ? 25.657 -4.472 -21.445 1.00 71.19 87 GLN A CA 1
ATOM 662 C C . GLN A 1 87 ? 24.183 -4.082 -21.291 1.00 71.19 87 GLN A C 1
ATOM 664 O O . GLN A 1 87 ? 23.862 -3.136 -20.571 1.00 71.19 87 GLN A O 1
ATOM 669 N N . LYS A 1 88 ? 23.295 -4.824 -21.958 1.00 64.94 88 LYS A N 1
ATOM 670 C CA . LYS A 1 88 ? 21.844 -4.651 -21.861 1.00 64.94 88 LYS A CA 1
ATOM 671 C C . LYS A 1 88 ? 21.272 -5.607 -20.821 1.00 64.94 88 LYS A C 1
ATOM 673 O O . LYS A 1 88 ? 21.488 -6.818 -20.909 1.00 64.94 88 LYS A O 1
ATOM 678 N N . PHE A 1 89 ? 20.526 -5.053 -19.881 1.00 70.12 89 PHE A N 1
ATOM 679 C CA . PHE A 1 89 ? 19.816 -5.766 -18.831 1.00 70.12 89 PHE A CA 1
ATOM 680 C C . PHE A 1 89 ? 18.332 -5.423 -18.882 1.00 70.12 89 PHE A C 1
ATOM 682 O O . PHE A 1 89 ? 17.940 -4.395 -19.430 1.00 70.12 89 PHE A O 1
ATOM 689 N N . ILE A 1 90 ? 17.520 -6.264 -18.255 1.00 71.12 90 ILE A N 1
ATOM 690 C CA . ILE A 1 90 ? 16.176 -5.890 -17.820 1.00 71.12 90 ILE A CA 1
ATOM 691 C C . ILE A 1 90 ? 16.233 -5.725 -16.310 1.00 71.12 90 ILE A C 1
ATOM 693 O O . ILE A 1 90 ? 16.710 -6.631 -15.617 1.00 71.12 90 ILE A O 1
ATOM 697 N N . MET A 1 91 ? 15.735 -4.597 -15.818 1.00 74.38 91 MET A N 1
ATOM 698 C CA . MET A 1 91 ? 15.407 -4.439 -14.407 1.00 74.38 91 MET A CA 1
ATOM 699 C C . MET A 1 91 ? 13.949 -4.827 -14.203 1.00 74.38 91 MET A C 1
ATOM 701 O O . MET A 1 91 ? 13.083 -4.383 -14.952 1.00 74.38 91 MET A O 1
ATOM 705 N N . VAL A 1 92 ? 13.698 -5.673 -13.207 1.00 79.31 92 VAL A N 1
ATOM 706 C CA . VAL A 1 92 ? 12.355 -6.134 -12.839 1.00 79.31 92 VAL A CA 1
ATOM 707 C C . VAL A 1 92 ? 11.985 -5.537 -11.491 1.00 79.31 92 VAL A C 1
ATOM 709 O O . VAL A 1 92 ? 12.768 -5.605 -10.539 1.00 79.31 92 VAL A O 1
ATOM 712 N N . TYR A 1 93 ? 10.782 -4.984 -11.413 1.00 84.19 93 TYR A N 1
ATOM 713 C CA . TYR A 1 93 ? 10.204 -4.411 -10.210 1.00 84.19 93 TYR A CA 1
ATOM 714 C C . TYR A 1 93 ? 8.914 -5.142 -9.878 1.00 84.19 93 TYR A C 1
ATOM 716 O O . TYR A 1 93 ? 8.064 -5.341 -10.738 1.00 84.19 93 TYR A O 1
ATOM 724 N N . GLU A 1 94 ? 8.782 -5.561 -8.627 1.00 83.06 94 GLU A N 1
ATOM 725 C CA . GLU A 1 94 ? 7.680 -6.432 -8.214 1.00 83.06 94 GLU A CA 1
ATOM 726 C C . GLU A 1 94 ? 6.814 -5.832 -7.121 1.00 83.06 94 GLU A C 1
ATOM 728 O O . GLU A 1 94 ? 5.662 -6.222 -7.029 1.00 83.06 94 GLU A O 1
ATOM 733 N N . ASP A 1 95 ? 7.348 -4.901 -6.324 1.00 88.81 95 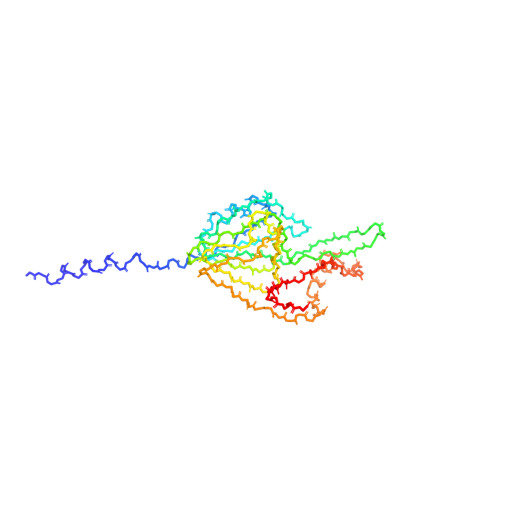ASP A N 1
ATOM 734 C CA . ASP A 1 95 ? 6.605 -4.294 -5.226 1.00 88.81 95 ASP A CA 1
ATOM 735 C C . ASP A 1 95 ? 6.562 -2.772 -5.360 1.00 88.81 95 ASP A C 1
ATOM 737 O O . ASP A 1 95 ? 7.562 -2.121 -5.699 1.00 88.81 95 ASP A O 1
ATOM 741 N N . ALA A 1 96 ? 5.423 -2.191 -4.994 1.00 94.19 96 ALA A N 1
ATOM 742 C CA . ALA A 1 96 ? 5.309 -0.759 -4.764 1.00 94.19 96 ALA A CA 1
ATOM 743 C C . ALA A 1 96 ? 5.909 -0.385 -3.409 1.00 94.19 96 ALA A C 1
ATOM 745 O O . ALA A 1 96 ? 5.498 -0.905 -2.379 1.00 94.19 96 ALA A O 1
ATOM 746 N N . ARG A 1 97 ? 6.850 0.562 -3.400 1.00 94.56 97 ARG A N 1
ATOM 747 C CA . ARG A 1 97 ? 7.476 1.073 -2.171 1.00 94.56 97 ARG A CA 1
ATOM 748 C C . ARG A 1 97 ? 6.837 2.394 -1.766 1.00 94.56 97 ARG A C 1
ATOM 750 O O . ARG A 1 97 ? 7.010 3.392 -2.471 1.00 94.56 97 ARG A O 1
ATOM 757 N N . LEU A 1 98 ? 6.128 2.400 -0.642 1.00 96.19 98 LEU A N 1
ATOM 758 C CA . LEU A 1 98 ? 5.455 3.564 -0.067 1.00 96.19 98 LEU A CA 1
ATOM 759 C C . LEU A 1 98 ? 6.184 3.980 1.209 1.00 96.19 98 LEU A C 1
ATOM 761 O O . LEU A 1 98 ? 6.320 3.194 2.142 1.00 96.19 98 LEU A O 1
ATOM 765 N N . HIS A 1 99 ? 6.694 5.204 1.246 1.00 95.50 99 HIS A N 1
ATOM 766 C CA . HIS A 1 99 ? 7.470 5.727 2.364 1.00 95.50 99 HIS A CA 1
ATOM 767 C C . HIS A 1 99 ? 6.725 6.843 3.089 1.00 95.50 99 HIS A C 1
ATOM 769 O O . HIS A 1 99 ? 6.036 7.651 2.465 1.00 95.50 99 HIS A O 1
ATOM 775 N N . ASN A 1 100 ? 6.948 6.914 4.403 1.00 95.88 100 ASN A N 1
ATOM 776 C CA . ASN A 1 100 ? 6.427 7.949 5.289 1.00 95.88 100 ASN A CA 1
ATOM 777 C C . ASN A 1 100 ? 4.905 8.096 5.157 1.00 95.88 100 ASN A C 1
ATOM 779 O O . ASN A 1 100 ? 4.386 9.203 5.001 1.00 95.88 100 ASN A O 1
ATOM 783 N N . VAL A 1 101 ? 4.198 6.968 5.177 1.00 97.25 101 VAL A N 1
ATOM 784 C CA . VAL A 1 101 ? 2.738 6.919 5.092 1.00 97.25 101 VAL A CA 1
ATOM 785 C C . VAL A 1 101 ? 2.186 6.006 6.172 1.00 97.25 101 VAL A C 1
ATOM 787 O O . VAL A 1 101 ? 2.772 4.965 6.467 1.00 97.25 101 VAL A O 1
ATOM 790 N N . SER A 1 102 ? 1.049 6.392 6.734 1.00 97.50 102 SER A N 1
ATOM 791 C CA . SER A 1 102 ? 0.262 5.547 7.622 1.00 97.50 102 SER A CA 1
ATOM 792 C C . SER A 1 102 ? -1.160 5.403 7.096 1.00 97.50 102 SER A C 1
ATOM 794 O O . SER A 1 102 ? -1.756 6.386 6.657 1.00 97.50 102 SER A O 1
ATOM 796 N N . PHE A 1 103 ? -1.716 4.197 7.168 1.00 98.19 103 PHE A N 1
ATOM 797 C CA . PHE A 1 103 ? -3.100 3.917 6.785 1.00 98.19 103 PHE A CA 1
ATOM 798 C C . PHE A 1 103 ? -3.974 3.743 8.026 1.00 98.19 103 PHE A C 1
ATOM 800 O O . PHE A 1 103 ? -3.710 2.865 8.845 1.00 98.19 103 PHE A O 1
ATOM 807 N N . GLU A 1 104 ? -5.014 4.564 8.148 1.00 98.31 104 GLU A N 1
ATOM 808 C CA . GLU A 1 104 ? -6.010 4.481 9.219 1.00 98.31 104 GLU A CA 1
ATOM 809 C C . GLU A 1 104 ? -7.267 3.771 8.709 1.00 98.31 104 GLU A C 1
ATOM 811 O O . GLU A 1 104 ? -8.027 4.336 7.923 1.00 98.31 104 GLU A O 1
ATOM 816 N N . ILE A 1 105 ? -7.499 2.533 9.134 1.00 98.19 105 ILE A N 1
ATOM 817 C CA . ILE A 1 105 ? -8.613 1.705 8.670 1.00 98.19 105 ILE A CA 1
ATOM 818 C C . ILE A 1 105 ? -9.823 1.916 9.580 1.00 98.19 105 ILE A C 1
ATOM 820 O O . ILE A 1 105 ? -9.772 1.652 10.786 1.00 98.19 105 ILE A O 1
ATOM 824 N N . ALA A 1 106 ? -10.926 2.378 8.992 1.00 98.25 106 ALA A N 1
ATOM 825 C CA . ALA A 1 106 ? -12.176 2.596 9.709 1.00 98.25 106 ALA A CA 1
ATOM 826 C C . ALA A 1 106 ? -12.806 1.279 10.202 1.00 98.25 106 ALA A C 1
ATOM 828 O O . ALA A 1 106 ? -12.628 0.218 9.600 1.00 98.25 106 ALA A O 1
ATOM 829 N N . GLU A 1 107 ? -13.595 1.358 11.276 1.00 97.50 107 GLU A N 1
ATOM 830 C CA . GLU A 1 107 ? -14.311 0.209 11.843 1.00 97.50 107 GLU A CA 1
ATOM 831 C C . GLU A 1 107 ? -15.167 -0.512 10.787 1.00 97.50 107 GLU A C 1
ATOM 833 O O . GLU A 1 107 ? -15.882 0.108 9.994 1.00 97.50 107 GLU A O 1
ATOM 838 N N . GLY A 1 108 ? -15.075 -1.844 10.762 1.00 94.81 108 GLY A N 1
ATOM 839 C CA . GLY A 1 108 ? -15.805 -2.688 9.811 1.00 94.81 108 GLY A CA 1
ATOM 840 C C . GLY A 1 108 ? -15.305 -2.618 8.362 1.00 94.81 108 GLY A C 1
ATOM 841 O O . GLY A 1 108 ? -15.917 -3.237 7.489 1.00 94.81 108 GLY A O 1
ATOM 842 N N . LYS A 1 109 ? -14.216 -1.887 8.087 1.00 97.94 109 LYS A N 1
ATOM 843 C CA . LYS A 1 109 ? -13.576 -1.812 6.767 1.00 97.94 109 LYS A CA 1
ATOM 844 C C . LYS A 1 109 ? -12.324 -2.668 6.700 1.00 97.94 109 LYS A C 1
ATOM 846 O O . LYS A 1 109 ? -11.722 -2.969 7.725 1.00 97.94 109 LYS A O 1
ATOM 851 N N . THR A 1 110 ? -11.961 -3.080 5.490 1.00 96.81 110 THR A N 1
ATOM 852 C CA . THR A 1 110 ? -10.811 -3.956 5.238 1.00 96.81 110 THR A CA 1
ATOM 853 C C . THR A 1 110 ? -9.877 -3.345 4.203 1.00 96.81 110 THR A C 1
ATOM 855 O O . THR A 1 110 ? -10.296 -3.067 3.079 1.00 96.81 110 THR A O 1
ATOM 858 N N . LEU A 1 111 ? -8.605 -3.184 4.565 1.00 97.81 111 LEU A N 1
ATOM 859 C CA . LEU A 1 111 ? -7.532 -2.876 3.623 1.00 97.81 111 LEU A CA 1
ATOM 860 C C . LEU A 1 111 ? -6.857 -4.180 3.202 1.00 97.81 111 LEU A C 1
ATOM 862 O O . LEU A 1 111 ? -6.341 -4.903 4.052 1.00 97.81 111 LEU A O 1
ATOM 866 N N . THR A 1 112 ? -6.837 -4.464 1.903 1.00 96.19 112 THR A N 1
ATOM 867 C CA . THR A 1 112 ? -6.072 -5.583 1.344 1.00 96.19 112 THR A CA 1
ATOM 868 C C . THR A 1 112 ? -4.791 -5.072 0.700 1.00 96.19 112 THR A C 1
ATOM 870 O O . THR A 1 112 ? -4.836 -4.118 -0.074 1.00 96.19 112 THR A O 1
ATOM 873 N N . LEU A 1 113 ? -3.655 -5.696 1.009 1.00 93.62 113 LEU A N 1
ATOM 874 C CA . LEU A 1 113 ? -2.347 -5.362 0.445 1.00 93.62 113 LEU A CA 1
ATOM 875 C C . LEU A 1 113 ? -1.756 -6.561 -0.305 1.00 93.62 113 LEU A C 1
ATOM 877 O O . LEU A 1 113 ? -1.731 -7.676 0.226 1.00 93.62 113 LEU A O 1
ATOM 881 N N . THR A 1 114 ? -1.244 -6.313 -1.511 1.00 91.50 114 THR A N 1
ATOM 882 C CA . THR A 1 114 ? -0.586 -7.318 -2.364 1.00 91.50 114 THR A CA 1
ATOM 883 C C . THR A 1 114 ? 0.615 -6.691 -3.069 1.00 91.50 114 THR A C 1
ATOM 885 O O . THR A 1 114 ? 0.433 -5.723 -3.795 1.00 91.50 114 THR A O 1
ATOM 888 N N . HIS A 1 115 ? 1.838 -7.214 -2.938 1.00 90.62 115 HIS A N 1
ATOM 889 C CA . HIS A 1 115 ? 3.002 -6.619 -3.628 1.00 90.62 115 HIS A CA 1
ATOM 890 C C . HIS A 1 115 ? 3.275 -5.152 -3.230 1.00 90.62 115 HIS A C 1
ATOM 892 O O . HIS A 1 115 ? 3.605 -4.301 -4.056 1.00 90.62 115 HIS A O 1
ATOM 898 N N . VAL A 1 116 ? 3.129 -4.829 -1.940 1.00 90.94 116 VAL A N 1
ATOM 899 C CA . VAL A 1 116 ? 3.374 -3.477 -1.409 1.00 90.94 116 VAL A CA 1
ATOM 900 C C . VAL A 1 116 ? 4.343 -3.533 -0.228 1.00 90.94 116 VAL A C 1
ATOM 902 O O . VAL A 1 116 ? 4.173 -4.318 0.698 1.00 90.94 116 VAL A O 1
ATOM 905 N N . GLU A 1 117 ? 5.353 -2.669 -0.231 1.00 93.00 117 GLU A N 1
ATOM 906 C CA . GLU A 1 117 ? 6.228 -2.396 0.908 1.00 93.00 117 GLU A CA 1
ATOM 907 C C . GLU A 1 117 ? 5.886 -1.015 1.483 1.00 93.00 117 GLU A C 1
ATOM 909 O O . GLU A 1 117 ? 6.018 0.000 0.799 1.00 93.00 117 GLU A O 1
ATOM 914 N N . ILE A 1 118 ? 5.466 -0.963 2.745 1.00 91.88 118 ILE A N 1
ATOM 915 C CA . ILE A 1 118 ? 5.115 0.265 3.461 1.00 91.88 118 ILE A CA 1
ATOM 916 C C . ILE A 1 118 ? 6.176 0.544 4.520 1.00 91.88 118 ILE A C 1
ATOM 918 O O . ILE A 1 118 ? 6.440 -0.296 5.379 1.00 91.88 118 ILE A O 1
ATOM 922 N N . LYS A 1 119 ? 6.731 1.755 4.514 1.00 91.44 119 LYS A N 1
ATOM 923 C CA . LYS A 1 119 ? 7.479 2.322 5.641 1.00 91.44 119 LYS A CA 1
ATOM 924 C C . LYS A 1 119 ? 6.626 3.399 6.292 1.00 91.44 119 LYS A C 1
ATOM 926 O O . LYS A 1 119 ? 6.317 4.403 5.646 1.00 91.44 119 LYS A O 1
ATOM 931 N N . GLY A 1 120 ? 6.254 3.157 7.547 1.00 88.25 120 GLY A N 1
ATOM 932 C CA . GLY A 1 120 ? 5.324 3.978 8.317 1.00 88.25 120 GLY A CA 1
ATOM 933 C C . GLY A 1 120 ? 5.717 5.450 8.417 1.00 88.25 120 GLY A C 1
ATOM 934 O O . GLY A 1 120 ? 6.889 5.813 8.261 1.00 88.25 120 GLY A O 1
ATOM 935 N N . ALA A 1 121 ? 4.734 6.304 8.705 1.00 91.38 121 ALA A N 1
ATOM 936 C CA . ALA A 1 121 ? 4.997 7.676 9.119 1.00 91.38 121 ALA A CA 1
ATOM 937 C C . ALA A 1 121 ? 5.694 7.715 10.493 1.00 91.38 121 ALA A C 1
ATOM 939 O O . ALA A 1 121 ? 5.668 6.764 11.267 1.00 91.38 121 ALA A O 1
ATOM 940 N N . GLU A 1 122 ? 6.331 8.838 10.812 1.00 90.12 122 GLU A N 1
ATOM 941 C CA . GLU A 1 122 ? 7.142 8.974 12.033 1.00 90.12 122 GLU A CA 1
ATOM 942 C C . GLU A 1 122 ? 6.359 8.962 13.346 1.00 90.12 122 GLU A C 1
ATOM 944 O O . GLU A 1 122 ? 6.935 8.687 14.394 1.00 90.12 122 GLU A O 1
ATOM 949 N N . THR A 1 123 ? 5.079 9.321 13.308 1.00 89.06 123 THR A N 1
ATOM 950 C CA . THR A 1 123 ? 4.280 9.625 14.506 1.00 89.06 123 THR A CA 1
ATOM 951 C C . THR A 1 123 ? 3.116 8.664 14.714 1.00 89.06 123 THR A C 1
ATOM 953 O O . THR A 1 123 ? 2.337 8.837 15.655 1.00 89.06 123 THR A O 1
ATOM 956 N N . LYS A 1 124 ? 2.959 7.687 13.817 1.00 91.75 124 LYS A N 1
ATOM 957 C CA . LYS A 1 124 ? 1.852 6.734 13.800 1.00 91.75 124 LYS A CA 1
ATOM 958 C C . LYS A 1 124 ? 2.338 5.371 13.315 1.00 91.75 124 LYS A C 1
ATOM 960 O O . LYS A 1 124 ? 3.260 5.322 12.501 1.00 91.75 124 LYS A O 1
ATOM 965 N N . PRO A 1 125 ? 1.682 4.276 13.729 1.00 90.00 125 PRO A N 1
ATOM 966 C CA . PRO A 1 125 ? 1.908 2.979 13.112 1.00 90.00 125 PRO A CA 1
ATOM 967 C C . PRO A 1 125 ? 1.693 3.025 11.596 1.00 90.00 125 PRO A C 1
ATOM 969 O O . PRO A 1 125 ? 0.908 3.839 11.102 1.00 90.00 125 PRO A O 1
ATOM 972 N N . ALA A 1 126 ? 2.377 2.163 10.842 1.00 89.06 126 ALA A N 1
ATOM 973 C CA . ALA A 1 126 ? 2.238 2.130 9.381 1.00 89.06 126 ALA A CA 1
ATOM 974 C C . ALA A 1 126 ? 0.813 1.738 8.947 1.00 89.06 126 ALA A C 1
ATOM 976 O O . ALA A 1 126 ? 0.287 2.274 7.972 1.00 89.06 126 ALA A O 1
ATOM 977 N N . VAL A 1 127 ? 0.160 0.857 9.707 1.00 92.44 127 VAL A N 1
ATOM 978 C CA . VAL A 1 127 ? -1.272 0.556 9.587 1.00 92.44 127 VAL A CA 1
ATOM 979 C C . VAL A 1 127 ? -1.911 0.611 10.973 1.00 92.44 127 VAL A C 1
ATOM 981 O O . VAL A 1 127 ? -1.399 0.006 11.912 1.00 92.44 127 VAL A O 1
ATOM 984 N N . PHE A 1 128 ? -3.023 1.322 11.133 1.00 95.19 128 PHE A N 1
ATOM 985 C CA . PHE A 1 128 ? -3.736 1.398 12.408 1.00 95.19 128 PHE A CA 1
ATOM 986 C C . PHE A 1 128 ? -5.238 1.632 12.236 1.00 95.19 128 PHE A C 1
ATOM 988 O O . PHE A 1 128 ? -5.707 1.826 11.121 1.00 95.19 128 PHE A O 1
ATOM 995 N N . GLY A 1 129 ? -5.994 1.620 13.336 1.00 94.62 129 GLY A N 1
ATOM 996 C CA . GLY A 1 129 ? -7.432 1.908 13.356 1.00 94.62 129 GLY A CA 1
ATOM 997 C C . GLY A 1 129 ? -8.264 0.754 13.912 1.00 94.62 129 GLY A C 1
ATOM 998 O O . GLY A 1 129 ? -7.741 -0.147 14.555 1.00 94.62 129 GLY A O 1
ATOM 999 N N . ASP A 1 130 ? -9.569 0.781 13.664 1.00 94.44 130 ASP A N 1
ATOM 1000 C CA . ASP A 1 130 ? -10.520 -0.210 14.192 1.00 94.44 130 ASP A CA 1
ATOM 1001 C C . ASP A 1 130 ? -10.971 -1.234 13.125 1.00 94.44 130 ASP A C 1
ATOM 1003 O O . ASP A 1 130 ? -11.801 -2.099 13.403 1.00 94.44 130 ASP A O 1
ATOM 1007 N N . GLY A 1 131 ? -10.460 -1.125 11.895 1.00 91.69 131 GLY A N 1
ATOM 1008 C CA . GLY A 1 131 ? -10.753 -2.038 10.786 1.00 91.69 131 GLY A CA 1
ATOM 1009 C C . GLY A 1 131 ? -9.793 -3.224 10.664 1.00 91.69 131 GLY A C 1
ATOM 1010 O O . GLY A 1 131 ? -8.963 -3.471 11.530 1.00 91.69 131 GLY A O 1
ATOM 1011 N N . ASN A 1 132 ? -9.900 -3.973 9.569 1.00 87.38 132 ASN A N 1
ATOM 1012 C CA . ASN A 1 132 ? -9.135 -5.193 9.312 1.00 87.38 132 ASN A CA 1
ATOM 1013 C C . ASN A 1 132 ? -8.050 -4.982 8.253 1.00 87.38 132 ASN A C 1
ATOM 1015 O O . ASN A 1 132 ? -8.225 -4.217 7.303 1.00 87.38 132 ASN A O 1
ATOM 1019 N N . LEU A 1 133 ? -6.962 -5.733 8.378 1.00 91.81 133 LEU A N 1
ATOM 1020 C CA . LEU A 1 133 ? -5.886 -5.795 7.399 1.00 91.81 133 LEU A CA 1
ATOM 1021 C C . LEU A 1 133 ? -5.796 -7.213 6.831 1.00 91.81 133 LEU A C 1
ATOM 1023 O O . LEU A 1 133 ? -5.582 -8.166 7.578 1.00 91.81 133 LEU A O 1
ATOM 1027 N N . LEU A 1 134 ? -5.902 -7.340 5.511 1.00 89.69 134 LEU A N 1
ATOM 1028 C CA . LEU A 1 134 ? -5.618 -8.574 4.787 1.00 89.69 134 LEU A CA 1
ATOM 1029 C C . LEU A 1 134 ? -4.317 -8.406 4.004 1.00 89.69 134 LEU A C 1
ATOM 1031 O O . LEU A 1 134 ? -4.196 -7.541 3.139 1.00 89.69 134 LEU A O 1
ATOM 1035 N N . VAL A 1 135 ? -3.337 -9.251 4.291 1.00 85.88 135 VAL A N 1
ATOM 1036 C CA . VAL A 1 135 ? -2.070 -9.285 3.569 1.00 85.88 135 VAL A CA 1
ATOM 1037 C C . VAL A 1 135 ? -2.030 -10.518 2.682 1.00 85.88 135 VAL A C 1
ATOM 1039 O O . VAL A 1 135 ? -2.217 -11.643 3.147 1.00 85.88 135 VAL A O 1
ATOM 1042 N N . THR A 1 136 ? -1.766 -10.290 1.400 1.00 78.75 136 THR A N 1
ATOM 1043 C CA . THR A 1 136 ? -1.625 -11.330 0.378 1.00 78.75 136 THR A CA 1
ATOM 1044 C C . THR A 1 136 ? -0.262 -11.221 -0.295 1.00 78.75 136 THR A C 1
ATOM 1046 O O . THR A 1 136 ? 0.277 -10.122 -0.462 1.00 78.75 136 THR A O 1
ATOM 1049 N N . ASP A 1 137 ? 0.301 -12.367 -0.676 1.00 77.69 137 ASP A N 1
ATOM 1050 C CA . ASP A 1 137 ? 1.579 -12.462 -1.387 1.00 77.69 137 ASP A CA 1
ATOM 1051 C C . ASP A 1 137 ? 2.728 -11.689 -0.691 1.00 77.69 137 ASP A C 1
ATOM 1053 O O . ASP A 1 137 ? 2.862 -11.695 0.535 1.00 77.69 137 ASP A O 1
ATOM 1057 N N . ARG A 1 138 ? 3.627 -11.073 -1.470 1.00 73.56 138 ARG A N 1
ATOM 1058 C CA . ARG A 1 138 ? 4.833 -10.392 -0.985 1.00 73.56 138 ARG A CA 1
ATOM 1059 C C . ARG A 1 138 ? 4.486 -8.972 -0.536 1.00 73.56 138 ARG A C 1
ATOM 1061 O O . ARG A 1 138 ? 4.508 -8.051 -1.337 1.00 73.56 138 ARG A O 1
ATOM 1068 N N . THR A 1 139 ? 4.198 -8.785 0.745 1.00 80.31 139 THR A N 1
ATOM 1069 C CA . THR A 1 139 ? 3.931 -7.461 1.327 1.00 80.31 139 THR A CA 1
ATOM 1070 C C . THR A 1 139 ? 4.814 -7.244 2.551 1.00 80.31 139 THR A C 1
ATOM 1072 O O . THR A 1 139 ? 4.954 -8.137 3.387 1.00 80.31 139 THR A O 1
ATOM 1075 N N . GLY A 1 140 ? 5.419 -6.061 2.653 1.00 83.31 140 GLY A N 1
ATOM 1076 C CA . GLY A 1 140 ? 6.251 -5.647 3.784 1.00 83.31 140 GLY A CA 1
ATOM 1077 C C . GLY A 1 140 ? 5.629 -4.457 4.504 1.00 83.31 140 GLY A C 1
ATOM 1078 O O . GLY A 1 140 ? 5.216 -3.498 3.861 1.00 83.31 140 GLY A O 1
ATOM 1079 N N . ILE A 1 141 ? 5.555 -4.495 5.834 1.00 83.75 141 ILE A N 1
ATOM 1080 C CA . ILE A 1 141 ? 5.063 -3.373 6.644 1.00 83.75 141 ILE A CA 1
ATOM 1081 C C . ILE A 1 141 ? 6.106 -3.086 7.715 1.00 83.75 141 ILE A C 1
ATOM 1083 O O . ILE A 1 141 ? 6.381 -3.923 8.575 1.00 83.75 141 ILE A O 1
ATOM 1087 N N . HIS A 1 142 ? 6.702 -1.902 7.642 1.00 84.94 142 HIS A N 1
ATOM 1088 C CA . HIS A 1 142 ? 7.820 -1.499 8.477 1.00 84.94 142 HIS A CA 1
ATOM 1089 C C . HIS A 1 142 ? 7.423 -0.326 9.366 1.00 84.94 142 HIS A C 1
ATOM 1091 O O . HIS A 1 142 ? 6.980 0.723 8.892 1.00 84.94 142 HIS A O 1
ATOM 1097 N N . ALA A 1 143 ? 7.637 -0.511 10.663 1.00 75.94 143 ALA A N 1
ATOM 1098 C CA . ALA A 1 143 ? 7.575 0.534 11.668 1.00 75.94 143 ALA A CA 1
ATOM 1099 C C . ALA A 1 143 ? 8.623 1.636 11.436 1.00 75.94 143 ALA A C 1
ATOM 1101 O O . ALA A 1 143 ? 9.676 1.408 10.831 1.00 75.94 143 ALA A O 1
ATOM 1102 N N . LYS A 1 144 ? 8.360 2.818 12.000 1.00 81.25 144 LYS A N 1
ATOM 1103 C CA . LYS A 1 144 ? 9.312 3.932 12.104 1.00 81.25 144 LYS A CA 1
ATOM 1104 C C . LYS A 1 144 ? 9.246 4.511 13.521 1.00 81.25 144 LYS A C 1
ATOM 1106 O O . LYS A 1 144 ? 8.180 4.504 14.120 1.00 81.25 144 LYS A O 1
ATOM 1111 N N . ASN A 1 145 ? 10.371 5.000 14.050 1.00 80.25 145 ASN A N 1
ATOM 1112 C CA . ASN A 1 145 ? 10.463 5.713 15.336 1.00 80.25 145 ASN A CA 1
ATOM 1113 C C . ASN A 1 145 ? 9.693 5.053 16.500 1.00 80.25 145 ASN A C 1
ATOM 1115 O O . ASN A 1 145 ? 8.831 5.679 17.114 1.00 80.25 145 ASN A O 1
ATOM 1119 N N . GLU A 1 146 ? 9.994 3.779 16.774 1.00 81.50 146 GLU A N 1
ATOM 1120 C CA . GLU A 1 146 ? 9.404 2.999 17.882 1.00 81.50 146 GLU A CA 1
ATOM 1121 C C . GLU A 1 146 ? 7.876 2.816 17.811 1.00 81.50 146 GLU A C 1
ATOM 1123 O O . GLU A 1 146 ? 7.279 2.278 18.739 1.00 81.50 146 GLU A O 1
ATOM 1128 N N . GLN A 1 147 ? 7.230 3.226 16.714 1.00 85.00 147 GLN A N 1
ATOM 1129 C CA . GLN A 1 147 ? 5.822 2.928 16.475 1.00 85.00 147 GLN A CA 1
ATOM 1130 C C . GLN A 1 147 ? 5.639 1.455 16.116 1.00 85.00 147 GLN A C 1
ATOM 1132 O O . GLN A 1 147 ? 6.537 0.825 15.558 1.00 85.00 147 GLN A O 1
ATOM 1137 N N . ASP A 1 148 ? 4.445 0.921 16.354 1.00 77.88 148 ASP A N 1
ATOM 1138 C CA . ASP A 1 148 ? 4.089 -0.402 15.852 1.00 77.88 148 ASP A CA 1
ATOM 1139 C C . ASP A 1 148 ? 4.055 -0.413 14.314 1.00 77.88 148 ASP A C 1
ATOM 1141 O O . ASP A 1 148 ? 3.760 0.586 13.659 1.00 77.88 148 ASP A O 1
ATOM 1145 N N . ALA A 1 149 ? 4.325 -1.560 13.691 1.00 83.00 149 ALA A N 1
ATOM 1146 C CA . ALA A 1 149 ? 4.076 -1.709 12.255 1.00 83.00 149 ALA A CA 1
ATOM 1147 C C . ALA A 1 149 ? 2.562 -1.742 11.971 1.00 83.00 149 ALA A C 1
ATOM 1149 O O . ALA A 1 149 ? 2.090 -1.127 11.015 1.00 83.00 149 ALA A O 1
ATOM 1150 N N . VAL A 1 150 ? 1.803 -2.430 12.833 1.00 88.81 150 VAL A N 1
ATOM 1151 C CA . VAL A 1 150 ? 0.348 -2.579 12.744 1.00 88.81 150 VAL A CA 1
ATOM 1152 C C . VAL A 1 150 ? -0.273 -2.445 14.138 1.00 88.81 150 VAL A C 1
ATOM 1154 O O . VAL A 1 150 ? 0.137 -3.163 15.046 1.00 88.81 150 VAL A O 1
ATOM 1157 N N . TYR A 1 151 ? -1.278 -1.579 14.302 1.00 89.50 151 TYR A N 1
ATOM 1158 C CA . TYR A 1 151 ? -2.031 -1.405 15.555 1.00 89.50 151 TYR A CA 1
ATOM 1159 C C . TYR A 1 151 ? -3.548 -1.385 15.309 1.00 89.50 151 TYR A C 1
ATOM 1161 O O . TYR A 1 151 ? -4.120 -0.350 14.967 1.00 89.50 151 TYR A O 1
ATOM 1169 N N . LEU A 1 152 ? -4.207 -2.535 15.489 1.00 86.69 152 LEU A N 1
ATOM 1170 C CA . LEU A 1 152 ? -5.642 -2.719 15.231 1.00 86.69 152 LEU A CA 1
ATOM 1171 C C . LEU A 1 152 ? -6.363 -3.268 16.478 1.00 86.69 152 LEU A C 1
ATOM 1173 O O . LEU A 1 152 ? -6.624 -4.467 16.546 1.00 86.69 152 LEU A O 1
ATOM 1177 N N . PRO A 1 153 ? -6.675 -2.439 17.494 1.00 79.38 153 PRO A N 1
ATOM 1178 C CA . PRO A 1 153 ? -7.191 -2.909 18.786 1.00 79.38 153 PRO A CA 1
ATOM 1179 C C . PRO A 1 153 ? -8.551 -3.618 18.722 1.00 79.38 153 PRO A C 1
ATOM 1181 O O . PRO A 1 153 ? -8.844 -4.440 19.590 1.00 79.38 153 PRO A O 1
ATOM 1184 N N . LYS A 1 154 ? -9.386 -3.303 17.724 1.00 85.94 154 LYS A N 1
ATOM 1185 C CA . LYS A 1 154 ? -10.684 -3.967 17.483 1.00 85.94 154 LYS A CA 1
ATOM 1186 C C . LYS A 1 154 ? -10.724 -4.790 16.196 1.00 85.94 154 LYS A C 1
ATOM 1188 O O . LYS A 1 154 ? -11.699 -5.495 15.948 1.00 85.94 154 LYS A O 1
ATOM 1193 N N . GLY A 1 155 ? -9.693 -4.648 15.376 1.00 84.62 155 GLY A N 1
ATOM 1194 C CA . GLY A 1 155 ? -9.592 -5.269 14.072 1.00 84.62 155 GLY A CA 1
ATOM 1195 C C . GLY A 1 155 ? -8.927 -6.633 14.109 1.00 84.62 155 GLY A C 1
ATOM 1196 O O . GLY A 1 155 ? -8.582 -7.171 15.160 1.00 84.62 155 GLY A O 1
ATOM 1197 N N . SER A 1 156 ? -8.702 -7.174 12.921 1.00 79.44 156 SER A N 1
ATOM 1198 C CA . SER A 1 156 ? -7.927 -8.393 12.724 1.00 79.44 156 SER A CA 1
ATOM 1199 C C . SER A 1 156 ? -6.874 -8.205 11.641 1.00 79.44 156 SER A C 1
ATOM 1201 O O . SER A 1 156 ? -7.009 -7.361 10.753 1.00 79.44 156 SER A O 1
ATOM 1203 N N . VAL A 1 157 ? -5.812 -9.001 11.740 1.00 84.69 157 VAL A N 1
ATOM 1204 C CA . VAL A 1 157 ? -4.813 -9.156 10.687 1.00 84.69 157 VAL A CA 1
ATOM 1205 C C . VAL A 1 157 ? -4.924 -10.577 10.166 1.00 84.69 157 VAL A C 1
ATOM 1207 O O . VAL A 1 157 ? -4.769 -11.530 10.930 1.00 84.69 157 VAL A O 1
ATOM 1210 N N . GLU A 1 158 ? -5.170 -10.714 8.871 1.00 84.00 158 GLU A N 1
ATOM 1211 C CA . GLU A 1 158 ? -5.143 -11.993 8.176 1.00 84.00 158 GLU A CA 1
ATOM 1212 C C . GLU A 1 158 ? -4.005 -11.992 7.156 1.00 84.00 158 GLU A C 1
ATOM 1214 O O . GLU A 1 158 ? -3.771 -11.007 6.455 1.00 84.00 158 GLU A O 1
ATOM 1219 N N . ILE A 1 159 ? -3.277 -13.103 7.085 1.00 79.25 159 ILE A N 1
ATOM 1220 C CA . ILE A 1 159 ? -2.156 -13.287 6.169 1.00 79.25 159 ILE A CA 1
ATOM 1221 C C . ILE A 1 159 ? -2.432 -14.538 5.342 1.00 79.25 159 ILE A C 1
ATOM 1223 O O . ILE A 1 159 ? -2.540 -15.637 5.889 1.00 79.25 159 ILE A O 1
ATOM 1227 N N . THR A 1 160 ? -2.527 -14.382 4.024 1.00 73.56 160 THR A N 1
ATOM 1228 C CA . THR A 1 160 ? -2.798 -15.482 3.089 1.00 73.56 160 THR A CA 1
ATOM 1229 C C . THR A 1 160 ? -1.860 -15.426 1.886 1.00 73.56 160 THR A C 1
ATOM 1231 O O . THR A 1 160 ? -1.195 -14.426 1.633 1.00 73.56 160 THR A O 1
ATOM 1234 N N . GLY A 1 161 ? -1.739 -16.529 1.145 1.00 62.00 161 GLY A N 1
ATOM 1235 C CA . GLY A 1 161 ? -0.994 -16.535 -0.120 1.00 62.00 161 GLY A CA 1
ATOM 1236 C C . GLY A 1 161 ? 0.529 -16.376 -0.007 1.00 62.00 161 GLY A C 1
ATOM 1237 O O . GLY A 1 161 ? 1.199 -16.375 -1.035 1.00 62.00 161 GLY A O 1
ATOM 1238 N N . ILE A 1 162 ? 1.110 -16.314 1.200 1.00 61.62 162 ILE A N 1
ATOM 1239 C CA . ILE A 1 162 ? 2.567 -16.382 1.381 1.00 61.62 162 ILE A CA 1
ATOM 1240 C C . ILE A 1 162 ? 3.024 -17.806 1.059 1.00 61.62 162 ILE A C 1
ATOM 1242 O O . ILE A 1 162 ? 3.107 -18.680 1.921 1.00 61.62 162 ILE A O 1
ATOM 1246 N N . GLN A 1 163 ? 3.294 -18.060 -0.217 1.00 53.41 163 GLN A N 1
ATOM 1247 C CA . GLN A 1 163 ? 4.044 -19.236 -0.616 1.00 53.41 163 GLN A CA 1
ATOM 1248 C C . GLN A 1 163 ? 5.512 -18.987 -0.290 1.00 53.41 163 GLN A C 1
ATOM 1250 O O . GLN A 1 163 ? 6.066 -17.955 -0.673 1.00 53.41 163 GLN A O 1
ATOM 1255 N N . ASP A 1 164 ? 6.134 -19.946 0.393 1.00 42.28 164 ASP A N 1
ATOM 1256 C CA . ASP A 1 164 ? 7.577 -20.019 0.601 1.00 42.28 164 ASP A CA 1
ATOM 1257 C C . ASP A 1 164 ? 8.250 -20.162 -0.777 1.00 42.28 164 ASP A C 1
ATOM 1259 O O . ASP A 1 164 ? 8.487 -21.258 -1.297 1.00 42.28 164 ASP A O 1
ATOM 1263 N N . LYS A 1 165 ? 8.413 -19.035 -1.478 1.00 46.50 165 LYS A N 1
ATOM 1264 C CA . LYS 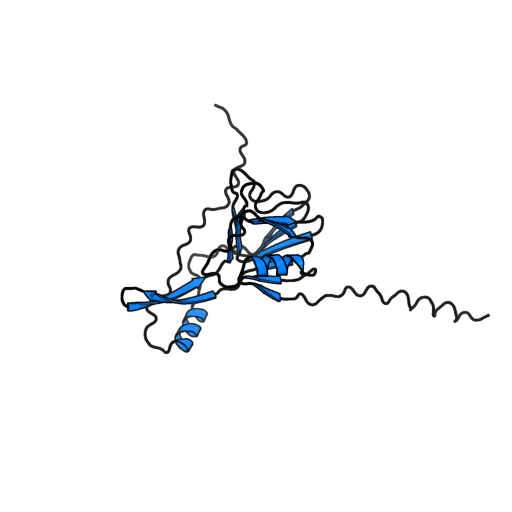A 1 165 ? 8.969 -19.006 -2.827 1.00 46.50 165 LYS A CA 1
ATOM 1265 C C . LYS A 1 165 ? 10.462 -19.231 -2.684 1.00 46.50 165 LYS A C 1
ATOM 1267 O O . LYS A 1 165 ? 11.231 -18.296 -2.465 1.00 46.50 165 LYS A O 1
ATOM 1272 N N . LYS A 1 166 ? 10.859 -20.498 -2.848 1.00 41.34 166 LYS A N 1
ATOM 1273 C CA . LYS A 1 166 ? 12.230 -20.890 -3.185 1.00 41.34 166 LYS A CA 1
ATOM 1274 C C . LYS A 1 166 ? 12.809 -19.854 -4.146 1.00 41.34 166 LYS A C 1
ATOM 1276 O O . LYS A 1 166 ? 12.161 -19.459 -5.112 1.00 41.34 166 LYS A O 1
ATOM 1281 N N . THR A 1 167 ? 14.050 -19.475 -3.896 1.00 46.88 167 THR A N 1
ATOM 1282 C CA . THR A 1 167 ? 14.882 -18.495 -4.611 1.00 46.88 167 THR A CA 1
ATOM 1283 C C . THR A 1 167 ? 15.004 -18.676 -6.138 1.00 46.88 167 THR A C 1
ATOM 1285 O O . THR A 1 167 ? 15.672 -17.872 -6.779 1.00 46.88 167 THR A O 1
ATOM 1288 N N . ASN A 1 168 ? 14.330 -19.661 -6.743 1.00 44.88 168 ASN A N 1
ATOM 1289 C CA . ASN A 1 168 ? 14.197 -19.856 -8.186 1.00 44.88 168 ASN A CA 1
ATOM 1290 C C . ASN A 1 168 ? 12.777 -19.500 -8.639 1.00 44.88 168 ASN A C 1
ATOM 1292 O O . ASN A 1 168 ? 11.926 -20.376 -8.801 1.00 44.88 168 ASN A O 1
ATOM 1296 N N . ARG A 1 169 ? 12.517 -18.209 -8.852 1.00 57.34 169 ARG A N 1
ATOM 1297 C CA . ARG A 1 169 ? 11.337 -17.788 -9.612 1.00 57.34 169 ARG A CA 1
ATOM 1298 C C . ARG A 1 169 ? 11.575 -18.036 -11.098 1.00 57.34 169 ARG A C 1
ATOM 1300 O O . ARG A 1 169 ? 12.615 -17.658 -11.634 1.00 57.34 169 ARG A O 1
ATOM 1307 N N . ASP A 1 170 ? 10.612 -18.692 -11.735 1.00 59.31 170 ASP A N 1
ATOM 1308 C CA . ASP A 1 170 ? 10.609 -18.913 -13.175 1.00 59.31 170 ASP A CA 1
ATOM 1309 C C . ASP A 1 170 ? 10.139 -17.631 -13.877 1.00 59.31 170 ASP A C 1
ATOM 1311 O O . ASP A 1 170 ? 8.970 -17.260 -13.807 1.00 59.31 170 ASP A O 1
ATOM 1315 N N . TYR A 1 171 ? 11.083 -16.926 -14.501 1.00 64.00 171 TYR A N 1
ATOM 1316 C CA . TYR A 1 171 ? 10.827 -15.739 -15.322 1.00 64.00 171 TYR A CA 1
ATOM 1317 C C . TYR A 1 171 ? 10.944 -16.056 -16.817 1.00 64.00 171 TYR A C 1
ATOM 1319 O O . TYR A 1 171 ? 11.162 -15.142 -17.612 1.00 64.00 171 TYR A O 1
ATOM 1327 N N . SER A 1 172 ? 10.854 -17.329 -17.217 1.00 66.50 172 SER A N 1
ATOM 1328 C CA . SER A 1 172 ? 10.973 -17.737 -18.623 1.00 66.50 172 SER A CA 1
ATOM 1329 C C . SER A 1 172 ? 9.956 -17.026 -19.521 1.00 66.50 172 SER A C 1
ATOM 1331 O O . SER A 1 172 ? 10.319 -16.560 -20.598 1.00 66.50 172 SER A O 1
ATOM 1333 N N . ASP A 1 173 ? 8.728 -16.819 -19.047 1.00 65.62 173 ASP A N 1
ATOM 1334 C CA . ASP A 1 173 ? 7.705 -16.058 -19.776 1.00 65.62 173 ASP A CA 1
ATOM 1335 C C . ASP A 1 173 ? 8.106 -14.593 -19.996 1.00 65.62 173 ASP A C 1
ATOM 1337 O O . ASP A 1 173 ? 7.961 -14.060 -21.099 1.00 65.62 173 ASP A O 1
ATOM 1341 N N . LEU A 1 174 ? 8.676 -13.945 -18.975 1.00 64.88 174 LEU A N 1
ATOM 1342 C CA . LEU A 1 174 ? 9.185 -12.578 -19.089 1.00 64.88 174 LEU A CA 1
ATOM 1343 C C . LEU A 1 174 ? 10.402 -12.520 -20.023 1.00 64.88 174 LEU A C 1
ATOM 1345 O O . LEU A 1 174 ? 10.487 -11.624 -20.861 1.00 64.88 174 LEU A O 1
ATOM 1349 N N . GLN A 1 175 ? 11.316 -13.489 -19.922 1.00 65.38 175 GLN A N 1
ATOM 1350 C CA . GLN A 1 175 ? 12.459 -13.617 -20.829 1.00 65.38 175 GLN A CA 1
ATOM 1351 C C . GLN A 1 175 ? 11.990 -13.723 -22.280 1.00 65.38 175 GLN A C 1
ATOM 1353 O O . GLN A 1 175 ? 12.450 -12.955 -23.122 1.00 65.38 175 GLN A O 1
ATOM 1358 N N . ASN A 1 176 ? 11.034 -14.609 -22.560 1.00 66.00 176 ASN A N 1
ATOM 1359 C CA . ASN A 1 176 ? 10.471 -14.804 -23.895 1.00 66.00 176 ASN A CA 1
ATOM 1360 C C . ASN A 1 176 ? 9.790 -13.532 -24.411 1.00 66.00 176 ASN A C 1
ATOM 1362 O O . ASN A 1 176 ? 10.001 -13.140 -25.560 1.00 66.00 176 ASN A O 1
ATOM 1366 N N . LYS A 1 177 ? 9.016 -12.846 -23.561 1.00 67.25 177 LYS A N 1
ATOM 1367 C CA . LYS A 1 177 ? 8.345 -11.594 -23.929 1.00 67.25 177 LYS A CA 1
ATOM 1368 C C . LYS A 1 177 ? 9.347 -10.503 -24.306 1.00 67.25 177 LYS A C 1
ATOM 1370 O O . LYS A 1 177 ? 9.219 -9.902 -25.370 1.00 67.25 177 LYS A O 1
ATOM 1375 N N . VAL A 1 178 ? 10.376 -10.284 -23.488 1.00 62.59 178 VAL A N 1
ATOM 1376 C CA . VAL A 1 178 ? 11.349 -9.222 -23.766 1.00 62.59 178 VAL A CA 1
ATOM 1377 C C . VAL A 1 178 ? 12.285 -9.578 -24.928 1.00 62.59 178 VAL A C 1
ATOM 1379 O O . VAL A 1 178 ? 12.641 -8.696 -25.709 1.00 62.59 178 VAL A O 1
ATOM 1382 N N . MET A 1 179 ? 12.644 -10.853 -25.109 1.00 63.19 179 MET A N 1
ATOM 1383 C CA . MET A 1 179 ? 13.400 -11.304 -26.290 1.00 63.19 179 MET A CA 1
ATOM 1384 C C . MET A 1 179 ? 12.634 -11.030 -27.593 1.00 63.19 179 MET A C 1
ATOM 1386 O O . MET A 1 179 ? 13.236 -10.600 -28.577 1.00 63.19 179 MET A O 1
ATOM 1390 N N . ASN A 1 180 ? 11.307 -11.194 -27.579 1.00 65.31 180 ASN A N 1
ATOM 1391 C CA . ASN A 1 180 ? 10.447 -10.861 -28.716 1.00 65.31 180 ASN A CA 1
ATOM 1392 C C . ASN A 1 180 ? 10.326 -9.340 -28.947 1.00 65.31 180 ASN A C 1
ATOM 1394 O O . ASN A 1 180 ? 10.285 -8.905 -30.095 1.00 65.31 180 ASN A O 1
ATOM 1398 N N . GLU A 1 181 ? 10.296 -8.525 -27.886 1.00 62.66 181 GLU A N 1
ATOM 1399 C CA . GLU A 1 181 ? 10.186 -7.056 -27.978 1.00 62.66 181 GLU A CA 1
ATOM 1400 C C . GLU A 1 181 ? 11.505 -6.368 -28.389 1.00 62.66 181 GLU A C 1
ATOM 1402 O O . GLU A 1 181 ? 11.479 -5.359 -29.094 1.00 62.66 181 GLU A O 1
ATOM 1407 N N . MET A 1 182 ? 12.666 -6.899 -27.980 1.00 54.16 182 MET A N 1
ATOM 1408 C CA . MET A 1 182 ? 13.983 -6.288 -28.246 1.00 54.16 182 MET A CA 1
ATOM 1409 C C . MET A 1 182 ? 14.714 -6.843 -29.482 1.00 54.16 182 MET A C 1
ATOM 1411 O O . MET A 1 182 ? 15.782 -6.330 -29.833 1.00 54.16 182 MET A O 1
ATOM 1415 N N . GLY A 1 183 ? 14.153 -7.864 -30.142 1.00 50.72 183 GLY A N 1
ATOM 1416 C CA . GLY A 1 183 ? 14.823 -8.650 -31.182 1.00 50.72 183 GLY A CA 1
ATOM 1417 C C . GLY A 1 183 ? 15.903 -9.566 -30.589 1.00 50.72 183 GLY A C 1
ATOM 1418 O O . GLY A 1 183 ? 16.576 -9.192 -29.632 1.00 50.72 183 GLY A O 1
ATOM 1419 N N . GLU A 1 184 ? 16.102 -10.759 -31.164 1.00 48.56 184 GLU A N 1
ATOM 1420 C CA . GLU A 1 184 ? 16.919 -11.883 -30.636 1.00 48.56 184 GLU A CA 1
ATOM 1421 C C . GLU A 1 184 ? 18.399 -11.577 -30.285 1.00 48.56 184 GLU A C 1
ATOM 1423 O O . GLU A 1 184 ? 19.155 -12.448 -29.852 1.00 48.56 184 GLU A O 1
ATOM 1428 N N . THR A 1 185 ? 18.860 -10.338 -30.426 1.00 42.97 185 THR A N 1
ATOM 1429 C CA . THR A 1 185 ? 20.225 -9.920 -30.110 1.00 42.97 185 THR A CA 1
ATOM 1430 C C . THR A 1 185 ? 20.423 -9.503 -28.645 1.00 42.97 185 THR A C 1
ATOM 1432 O O . THR A 1 185 ? 20.311 -8.336 -28.268 1.00 42.97 185 THR A O 1
ATOM 1435 N N . THR A 1 186 ? 20.941 -10.463 -27.870 1.00 47.38 186 THR A N 1
ATOM 1436 C CA . THR A 1 186 ? 21.784 -10.308 -26.659 1.00 47.38 186 THR A CA 1
ATOM 1437 C C . THR A 1 186 ? 21.148 -9.671 -25.418 1.00 47.38 186 THR A C 1
ATOM 1439 O O . THR A 1 186 ? 21.609 -8.649 -24.909 1.00 47.38 186 THR A O 1
ATOM 1442 N N . LEU A 1 187 ? 20.176 -10.367 -24.831 1.00 41.22 187 LEU A N 1
ATOM 1443 C CA . LEU A 1 187 ? 19.886 -10.277 -23.398 1.00 41.22 187 LEU A CA 1
ATOM 1444 C C . LEU A 1 187 ? 20.863 -11.201 -22.659 1.00 41.22 187 LEU A C 1
ATOM 1446 O O . LEU A 1 187 ? 20.746 -12.420 -22.736 1.00 41.22 187 LEU A O 1
ATOM 1450 N N . ARG A 1 188 ? 21.898 -10.640 -22.021 1.00 42.94 188 ARG A N 1
ATOM 1451 C CA . ARG A 1 188 ? 22.940 -11.457 -21.364 1.00 42.94 188 ARG A CA 1
ATOM 1452 C C . ARG A 1 188 ? 22.545 -11.922 -19.961 1.00 42.94 188 ARG A C 1
ATOM 1454 O O . ARG A 1 188 ? 23.041 -12.955 -19.524 1.00 42.94 188 ARG A O 1
ATOM 1461 N N . SER A 1 189 ? 21.661 -11.193 -19.277 1.00 45.50 189 SER A N 1
ATOM 1462 C CA . SER A 1 189 ? 21.130 -11.569 -17.960 1.00 45.50 189 SER A CA 1
ATOM 1463 C C . SER A 1 189 ? 19.970 -10.663 -17.533 1.00 45.50 189 SER A C 1
ATOM 1465 O O . SER A 1 189 ? 19.936 -9.482 -17.882 1.00 45.50 189 SER A O 1
ATOM 1467 N N . ILE A 1 190 ? 19.056 -11.201 -16.724 1.00 43.47 190 ILE A N 1
ATOM 1468 C CA . ILE A 1 190 ? 18.094 -10.414 -15.941 1.00 43.47 190 ILE A CA 1
ATOM 1469 C C . ILE A 1 190 ? 18.757 -10.088 -14.606 1.00 43.47 190 ILE A C 1
ATOM 1471 O O . ILE A 1 190 ? 19.218 -10.996 -13.914 1.00 43.47 190 ILE A O 1
ATOM 1475 N N . THR A 1 191 ? 18.813 -8.806 -14.252 1.00 39.25 191 THR A N 1
ATOM 1476 C CA . THR A 1 191 ? 19.353 -8.373 -12.962 1.00 39.25 191 THR A CA 1
ATOM 1477 C C . THR A 1 191 ? 18.198 -7.933 -12.084 1.00 39.25 191 THR A C 1
ATOM 1479 O O . THR A 1 191 ? 17.479 -6.990 -12.405 1.00 39.25 191 THR A O 1
ATOM 1482 N N . PHE A 1 192 ? 18.041 -8.606 -10.951 1.00 42.34 192 PHE A N 1
ATOM 1483 C CA . PHE A 1 192 ? 17.108 -8.188 -9.919 1.00 42.34 192 PHE A CA 1
ATOM 1484 C C . PHE A 1 192 ? 17.808 -7.157 -9.035 1.00 42.34 192 PHE A C 1
ATOM 1486 O O . PHE A 1 192 ? 18.908 -7.443 -8.548 1.00 42.34 192 PHE A O 1
ATOM 1493 N N . PRO A 1 193 ? 17.218 -5.978 -8.784 1.00 33.16 193 PRO A N 1
ATOM 1494 C CA . PRO A 1 193 ? 17.679 -5.168 -7.672 1.00 33.16 193 PRO A CA 1
ATOM 1495 C C . PRO A 1 193 ? 17.515 -6.007 -6.397 1.00 33.16 193 PRO A C 1
ATOM 1497 O O . PRO A 1 193 ? 16.400 -6.338 -5.996 1.00 33.16 193 PRO A O 1
ATOM 1500 N N . VAL A 1 194 ? 18.633 -6.404 -5.783 1.00 29.11 194 VAL A N 1
ATOM 1501 C CA . VAL A 1 194 ? 18.629 -7.075 -4.480 1.00 29.11 194 VAL A CA 1
ATOM 1502 C C . VAL A 1 194 ? 18.197 -6.034 -3.454 1.00 29.11 194 VAL A C 1
ATOM 1504 O O . VAL A 1 194 ? 19.006 -5.250 -2.963 1.00 29.11 194 VAL A O 1
ATOM 1507 N N . VAL A 1 195 ? 16.901 -5.993 -3.161 1.00 31.41 195 VAL A N 1
ATOM 1508 C CA . VAL A 1 195 ? 16.377 -5.274 -2.004 1.00 31.41 195 VAL A CA 1
ATOM 1509 C C . VAL A 1 195 ? 16.415 -6.255 -0.843 1.00 31.41 195 VAL A C 1
ATOM 1511 O O . VAL A 1 195 ? 15.706 -7.259 -0.837 1.00 31.41 195 VAL A O 1
ATOM 1514 N N . VAL A 1 196 ? 17.305 -5.994 0.112 1.00 26.22 196 VAL A N 1
ATOM 1515 C CA . VAL A 1 196 ? 17.368 -6.733 1.373 1.00 26.22 196 VAL A CA 1
ATOM 1516 C C . VAL A 1 196 ? 16.078 -6.447 2.139 1.00 26.22 196 VAL A C 1
ATOM 1518 O O . VAL A 1 196 ? 15.883 -5.343 2.645 1.00 26.22 196 VAL A O 1
ATOM 1521 N N . ILE A 1 197 ? 15.188 -7.437 2.196 1.00 29.69 197 ILE A N 1
ATOM 1522 C CA . ILE A 1 197 ? 13.989 -7.410 3.032 1.00 29.69 197 ILE A CA 1
ATOM 1523 C C . ILE A 1 197 ? 14.446 -7.741 4.455 1.00 29.69 197 ILE A C 1
ATOM 1525 O O . ILE A 1 197 ? 14.693 -8.902 4.779 1.00 29.69 197 ILE A O 1
ATOM 1529 N N . ASN A 1 198 ? 14.595 -6.725 5.304 1.00 30.47 198 ASN A N 1
ATOM 1530 C CA . ASN A 1 198 ? 14.729 -6.958 6.740 1.00 30.47 198 ASN A CA 1
ATOM 1531 C C . ASN A 1 198 ? 13.345 -7.325 7.285 1.00 30.47 198 ASN A C 1
ATOM 1533 O O . ASN A 1 198 ? 12.394 -6.560 7.134 1.00 30.47 198 ASN A O 1
ATOM 1537 N N . GLY A 1 199 ? 13.249 -8.535 7.836 1.00 30.70 199 GLY A N 1
ATOM 1538 C CA . GLY A 1 199 ? 12.000 -9.197 8.191 1.00 30.70 199 GLY A CA 1
ATOM 1539 C C . GLY A 1 199 ? 11.129 -8.465 9.210 1.00 30.70 199 GLY A C 1
ATOM 1540 O O . GLY A 1 199 ? 11.536 -7.515 9.877 1.00 30.70 199 GLY A O 1
ATOM 1541 N N . ILE A 1 200 ? 9.904 -8.971 9.332 1.00 33.00 200 ILE A N 1
ATOM 1542 C CA . ILE A 1 200 ? 8.964 -8.662 10.407 1.00 33.00 200 ILE A CA 1
ATOM 1543 C C . ILE A 1 200 ? 9.639 -9.031 11.737 1.00 33.00 200 ILE A C 1
ATOM 1545 O O . ILE A 1 200 ? 9.700 -10.203 12.103 1.00 33.00 200 ILE A O 1
ATOM 1549 N N . TYR A 1 201 ? 10.166 -8.046 12.466 1.00 34.16 201 TYR A N 1
ATOM 1550 C CA . TYR A 1 201 ? 10.600 -8.241 13.848 1.00 34.16 201 TYR A CA 1
ATOM 1551 C C . TYR A 1 201 ? 9.397 -8.053 14.770 1.00 34.16 201 TYR A C 1
ATOM 1553 O O . TYR A 1 201 ? 9.148 -6.972 15.294 1.00 34.16 201 TYR A O 1
ATOM 1561 N N . GLY A 1 202 ? 8.639 -9.133 14.963 1.00 31.95 202 GLY A N 1
ATOM 1562 C CA . GLY A 1 202 ? 7.753 -9.269 16.114 1.00 31.95 202 GLY A CA 1
ATOM 1563 C C . GLY A 1 202 ? 8.600 -9.487 17.366 1.00 31.95 202 GLY A C 1
ATOM 1564 O O . GLY A 1 202 ? 8.910 -10.621 17.716 1.00 31.95 202 GLY A O 1
ATOM 1565 N N . GLY A 1 203 ? 9.031 -8.403 18.008 1.00 25.50 203 GLY A N 1
ATOM 1566 C CA . GLY A 1 203 ? 9.691 -8.454 19.307 1.00 25.50 203 GLY A CA 1
ATOM 1567 C C . GLY A 1 203 ? 8.668 -8.294 20.424 1.00 25.50 203 GLY A C 1
ATOM 1568 O O . GLY A 1 203 ? 8.401 -7.174 20.843 1.00 25.50 203 GLY A O 1
ATOM 1569 N N . SER A 1 204 ? 8.111 -9.394 20.936 1.00 31.44 204 SER A N 1
ATOM 1570 C CA . SER A 1 204 ? 7.482 -9.365 22.258 1.00 31.44 204 SER A CA 1
ATOM 1571 C C . SER A 1 204 ? 8.591 -9.282 23.307 1.00 31.44 204 SER A C 1
ATOM 1573 O O . SER A 1 204 ? 9.260 -10.278 23.584 1.00 31.44 204 SER A O 1
ATOM 1575 N N . SER A 1 205 ? 8.804 -8.113 23.908 1.00 31.50 205 SER A N 1
ATOM 1576 C CA . SER A 1 205 ? 9.610 -8.017 25.124 1.00 31.50 205 SER A CA 1
ATOM 1577 C C . SER A 1 205 ? 8.764 -8.448 26.327 1.00 31.50 205 SER A C 1
ATOM 1579 O O . SER A 1 205 ? 8.279 -7.618 27.094 1.00 31.50 205 SER A O 1
ATOM 1581 N N . THR A 1 206 ? 8.563 -9.753 26.500 1.00 33.69 206 THR A N 1
ATOM 1582 C CA . THR A 1 206 ? 8.320 -10.300 27.839 1.00 33.69 206 THR A CA 1
ATOM 1583 C C . THR A 1 206 ? 9.682 -10.555 28.457 1.00 33.69 206 THR A C 1
ATOM 1585 O O . THR A 1 206 ? 10.471 -11.331 27.922 1.00 33.69 206 THR A O 1
ATOM 1588 N N . GLY A 1 207 ? 9.980 -9.814 29.521 1.00 31.69 207 GLY A N 1
ATOM 1589 C CA . GLY A 1 207 ? 11.271 -9.849 30.184 1.00 31.69 207 GLY A CA 1
ATOM 1590 C C . GLY A 1 207 ? 11.604 -11.203 30.796 1.00 31.69 207 GLY A C 1
ATOM 1591 O O . GLY A 1 207 ? 10.728 -11.940 31.234 1.00 31.69 207 GLY A O 1
ATOM 1592 N N . GLU A 1 208 ? 12.901 -11.447 30.913 1.00 27.91 208 GLU A N 1
ATOM 1593 C CA . GLU A 1 208 ? 13.459 -12.256 31.983 1.00 27.91 208 GLU A CA 1
ATOM 1594 C C . GLU A 1 208 ? 14.702 -11.535 32.500 1.00 27.91 208 GLU A C 1
ATOM 1596 O O . GLU A 1 208 ? 15.695 -11.337 31.803 1.00 27.91 208 GLU A O 1
ATOM 1601 N N . SER A 1 209 ? 14.570 -11.055 33.729 1.00 33.94 209 SER A N 1
ATOM 1602 C CA . SER A 1 209 ? 15.649 -10.628 34.603 1.00 33.94 209 SER A CA 1
ATOM 1603 C C . SER A 1 209 ? 16.501 -11.827 35.015 1.00 33.94 209 SER A C 1
ATOM 1605 O O . SER A 1 209 ? 15.950 -12.833 35.464 1.00 33.94 209 SER A O 1
ATOM 1607 N N . ALA A 1 210 ? 17.821 -11.658 34.970 1.00 33.81 210 ALA A N 1
ATOM 1608 C CA . ALA A 1 210 ? 18.780 -12.318 35.851 1.00 33.81 210 ALA A CA 1
ATOM 1609 C C . ALA A 1 210 ? 19.886 -11.317 36.204 1.00 33.81 210 ALA A C 1
ATOM 1611 O O . ALA A 1 210 ? 20.343 -10.608 35.277 1.00 33.81 210 ALA A O 1
#

Secondary structure (DSSP, 8-state):
--TTTTTSSSSSSSSS---------EEEE-SHHHHHHHHHHPPTT-EEEE--TTS-EEEEEEEEEE-S-EEEEE--EEEEEE-TTS-EEEEEE-SEEEEEEEEEEPTT-EEEEESEEEE--TTS-SEEESSEEEEESS-EEE--TT--SEE-SSS-EEEE------S----HHHHHHHHHHH-SS---EEE-------------------

Radius of gyration: 23.06 Å; chains: 1; bounding box: 94×34×67 Å

Foldseek 3Di:
DDPVVVVVVVVVVPPPPPPPPVPAEEAEEAAPVSVLVCQVPGAANHEYEYDPQVDAHENPLEEHERAHAYEYEYDKDWDWDQDPVRAIAIEIGQAHHYENYAYEYEAPYEYEYYRYEFEYHAPEANYEYQEEYEYAEDYHFHYHNPHHSYYHPNYYYHYDHHDPDDPDDDCVVVVVVVCVVVPVPDHPDYDYPPDPPPDDPPDDPPDDDD

pLDDT: mean 74.29, std 23.15, range [25.5, 98.31]

Sequence (210 aa):
MNKYVRILLSFVVLLVLLPNAANAAIYEASSTDEIKAAIENAQDGDTINIRGLNTPKDFGNAVISVSKNLTIKADMEYEPYNSPYGQKFIMVYEDARLHNVSFEIAEGKTLTLTHVEIKGAETKPAVFGDGNLLVTDRTGIHAKNEQDAVYLPKGSVEITGIQDKKTNRDYSDLQNKVMNEMGETTLRSITFPVVVINGIYGGSSTGESA